Protein AF-A0A7Y5Q8J7-F1 (afdb_monomer)

Sequence (229 aa):
MSTSGRWIVLPLLLALSSTRADDWRWAGPLRYPSAHPFQSIFLETPALDPVLPAKGTLDLRLGHYNTQTVSTNTYFTPAGQALLLNTAQGRPQTPLAAASLAATARTRPDQTYLFADTETTRLDLTWLQPLAPGWGVQVEVPFLGHHGGVFDPVIEGFHGAFNFPTLGRNDAPHNRTQLFVARGDDSRFYDGPFGHWKWLLALGVASVGLFFAGYFIFDRLRDSFAEEV

Foldseek 3Di:
DDDDDDDDDDPQDFDDDFDDADDDDPDWFPWDFDPDPPDPDTPIPPRPHNDDDPFKDKDKDKDKDWDWDWDPLQCPFPQNVLQVVCLVVLHARDPRPQVSVLVVQQVPLVDKTKTWTKMKIKIKIKIKGADDVRDIGIGIDMDIAIKFADCVVVVVVVCVVVVNDPSSVVSYDGTKTWIWMDHRNDIDIDIGGPDPPVVVVVVVVVVVVVVVVVVVVVVVVVVVVVVVD

pLDDT: mean 72.01, std 19.42, range [24.05, 96.31]

Mean predicted aligned error: 14.54 Å

Radius of gyration: 24.99 Å; Cα contacts (8 Å, |Δi|>4): 333; chains: 1; bounding box: 63×68×58 Å

Solvent-accessible surface area (backbone atoms only — not comparable to full-atom values): 13647 Å² total; per-residue (Å²): 141,81,87,81,79,82,81,81,83,76,86,85,73,86,74,87,82,83,57,81,63,80,97,77,94,85,67,76,59,66,62,62,73,75,81,61,96,80,62,91,67,79,72,66,50,69,49,76,40,46,70,78,58,99,55,67,47,78,46,78,44,81,47,78,44,85,42,77,47,70,30,72,61,26,51,76,31,74,44,34,40,53,57,51,50,20,53,78,66,67,34,71,40,66,75,80,45,57,69,62,44,40,56,52,19,50,78,38,52,91,42,62,34,36,39,36,34,38,28,38,39,35,41,37,42,34,41,37,38,60,76,50,95,79,38,60,52,62,50,70,52,77,48,77,44,51,35,24,57,89,54,57,71,57,55,51,48,51,30,61,76,70,72,46,85,62,86,41,56,86,21,50,70,76,58,42,19,39,41,37,43,25,40,16,86,51,65,49,77,47,78,49,71,62,71,57,60,71,58,50,50,51,48,51,53,49,51,55,51,49,49,52,52,52,50,53,53,49,55,57,48,48,64,63,59,63,76,78,114

Structure (mmCIF, N/CA/C/O backbone):
data_AF-A0A7Y5Q8J7-F1
#
_entry.id   AF-A0A7Y5Q8J7-F1
#
loop_
_atom_site.group_PDB
_atom_site.id
_atom_site.type_symbol
_atom_site.label_atom_id
_atom_site.label_alt_id
_atom_site.label_comp_id
_atom_site.label_asym_id
_atom_site.label_entity_id
_atom_site.label_seq_id
_atom_site.pdbx_PDB_ins_code
_atom_site.Cartn_x
_atom_site.Cartn_y
_atom_site.Cartn_z
_atom_site.occupancy
_atom_site.B_iso_or_equiv
_atom_site.auth_seq_id
_atom_site.auth_comp_id
_atom_site.auth_asym_id
_atom_site.auth_atom_id
_atom_site.pdbx_PDB_model_num
ATOM 1 N N . MET A 1 1 ? 6.334 -35.248 3.477 1.00 39.47 1 MET A N 1
ATOM 2 C CA . MET A 1 1 ? 5.427 -34.786 4.550 1.00 39.47 1 MET A CA 1
ATOM 3 C C . MET A 1 1 ? 6.035 -33.536 5.161 1.00 39.47 1 MET A C 1
ATOM 5 O O . MET A 1 1 ? 7.098 -33.627 5.751 1.00 39.47 1 MET A O 1
ATOM 9 N N . SER A 1 2 ? 5.431 -32.372 4.934 1.00 28.62 2 SER A N 1
ATOM 10 C CA . SER A 1 2 ? 5.760 -31.133 5.645 1.00 28.62 2 SER A CA 1
ATOM 11 C C . SER A 1 2 ? 4.494 -30.287 5.673 1.00 28.62 2 SER A C 1
ATOM 13 O O . SER A 1 2 ? 3.959 -29.906 4.634 1.00 28.62 2 SER A O 1
ATOM 15 N N . THR A 1 3 ? 3.954 -30.128 6.872 1.00 32.22 3 THR A N 1
ATOM 16 C CA . THR A 1 3 ? 2.754 -29.365 7.201 1.00 32.22 3 THR A CA 1
ATOM 17 C C . THR A 1 3 ? 3.035 -27.876 7.039 1.00 32.22 3 THR A C 1
ATOM 19 O O . THR A 1 3 ? 3.774 -27.289 7.827 1.00 32.22 3 THR A O 1
ATOM 22 N N . SER A 1 4 ? 2.432 -27.252 6.028 1.00 29.45 4 SER A N 1
ATOM 23 C CA . SER A 1 4 ? 2.421 -25.798 5.870 1.00 29.45 4 SER A CA 1
ATOM 24 C C . SER A 1 4 ? 1.523 -25.175 6.943 1.00 29.45 4 SER A C 1
ATOM 26 O O . SER A 1 4 ? 0.301 -25.112 6.787 1.00 29.45 4 SER A O 1
ATOM 28 N N . GLY A 1 5 ? 2.131 -24.740 8.047 1.00 26.22 5 GLY A N 1
ATOM 29 C CA . GLY A 1 5 ? 1.478 -23.910 9.054 1.00 26.22 5 GLY A CA 1
ATOM 30 C C . GLY A 1 5 ? 1.085 -22.564 8.445 1.00 26.22 5 GLY A C 1
ATOM 31 O O . GLY A 1 5 ? 1.936 -21.810 7.977 1.00 26.22 5 GLY A O 1
ATOM 32 N N . ARG A 1 6 ? -0.218 -22.279 8.418 1.00 27.88 6 ARG A N 1
ATOM 33 C CA . ARG A 1 6 ? -0.761 -20.969 8.053 1.00 27.88 6 ARG A CA 1
ATOM 34 C C . ARG A 1 6 ? -0.660 -20.059 9.274 1.00 27.88 6 ARG A C 1
ATOM 36 O O . ARG A 1 6 ? -1.412 -20.232 10.226 1.00 27.88 6 ARG A O 1
ATOM 43 N N . TRP A 1 7 ? 0.259 -19.102 9.243 1.00 24.05 7 TRP A N 1
ATOM 44 C CA . TRP A 1 7 ? 0.326 -18.041 10.243 1.00 24.05 7 TRP A CA 1
ATOM 45 C C . TRP A 1 7 ? -0.609 -16.905 9.826 1.00 24.05 7 TRP A C 1
ATOM 47 O O . TRP A 1 7 ? -0.358 -16.216 8.841 1.00 24.05 7 TRP A O 1
ATOM 57 N N . ILE A 1 8 ? -1.699 -16.722 10.570 1.00 26.69 8 ILE A N 1
ATOM 58 C CA . ILE A 1 8 ? -2.444 -15.462 10.590 1.00 26.69 8 ILE A CA 1
ATOM 59 C C . ILE A 1 8 ? -1.748 -14.610 11.647 1.00 26.69 8 ILE A C 1
ATOM 61 O O . ILE A 1 8 ? -1.888 -14.861 12.841 1.00 26.69 8 ILE A O 1
ATOM 65 N N . VAL A 1 9 ? -0.943 -13.643 11.213 1.00 24.70 9 VAL A N 1
ATOM 66 C CA . VAL A 1 9 ? -0.420 -12.619 12.119 1.00 24.70 9 VAL A CA 1
ATOM 67 C C . VAL A 1 9 ? -1.502 -11.555 12.233 1.00 24.70 9 VAL A C 1
ATOM 69 O O . VAL A 1 9 ? -1.732 -10.798 11.295 1.00 24.70 9 VAL A O 1
ATOM 72 N N . LEU A 1 10 ? -2.197 -11.539 13.368 1.00 26.55 10 LEU A N 1
ATOM 73 C CA . LEU A 1 10 ? -3.043 -10.429 13.789 1.00 26.55 10 LEU A CA 1
ATOM 74 C C . LEU A 1 10 ? -2.138 -9.486 14.604 1.00 26.55 10 LEU A C 1
ATOM 76 O O . LEU A 1 10 ? -1.781 -9.843 15.729 1.00 26.55 10 LEU A O 1
ATOM 80 N N . PRO A 1 11 ? -1.687 -8.332 14.083 1.00 32.62 11 PRO A N 1
ATOM 81 C CA . PRO A 1 11 ? -0.972 -7.382 14.917 1.00 32.62 11 PRO A CA 1
ATOM 82 C C . PRO A 1 11 ? -1.993 -6.675 15.814 1.00 32.62 11 PRO A C 1
ATOM 84 O O . PRO A 1 11 ? -2.702 -5.772 15.381 1.00 32.62 11 PRO A O 1
ATOM 87 N N . LEU A 1 12 ? -2.085 -7.103 17.072 1.00 30.02 12 LEU A N 1
ATOM 88 C CA . LEU A 1 12 ? -2.702 -6.308 18.129 1.00 30.02 12 LEU A CA 1
ATOM 89 C C . LEU A 1 12 ? -1.639 -5.299 18.590 1.00 30.02 12 LEU A C 1
ATOM 91 O O . LEU A 1 12 ? -0.715 -5.664 19.315 1.00 30.02 12 LEU A O 1
ATOM 95 N N . LEU A 1 13 ? -1.703 -4.055 18.115 1.00 37.72 13 LEU A N 1
ATOM 96 C CA . LEU A 1 13 ? -0.779 -2.997 18.531 1.00 37.72 13 LEU A CA 1
ATOM 97 C C . LEU A 1 13 ? -1.514 -2.027 19.458 1.00 37.72 13 LEU A C 1
ATOM 99 O O . LEU A 1 13 ? -2.407 -1.302 19.036 1.00 37.72 13 LEU A O 1
ATOM 103 N N . LEU A 1 14 ? -1.136 -2.040 20.736 1.00 33.19 14 LEU A N 1
ATOM 104 C CA . LEU A 1 14 ? -1.558 -1.064 21.739 1.00 33.19 14 LEU A CA 1
ATOM 105 C C . LEU A 1 14 ? -0.562 0.102 21.716 1.00 33.19 14 LEU A C 1
ATOM 107 O O . LEU A 1 14 ? 0.587 -0.068 22.123 1.00 33.19 14 LEU A O 1
ATOM 111 N N . ALA A 1 15 ? -0.982 1.275 21.245 1.00 39.16 15 ALA A N 1
ATOM 112 C CA . ALA A 1 15 ? -0.228 2.513 21.420 1.00 39.16 15 ALA A CA 1
ATOM 113 C C . ALA A 1 15 ? -0.711 3.221 22.699 1.00 39.16 15 ALA A C 1
ATOM 115 O O . ALA A 1 15 ? -1.906 3.439 22.881 1.00 39.16 15 ALA A O 1
ATOM 116 N N . LEU A 1 16 ? 0.212 3.561 23.603 1.00 31.88 16 LEU A N 1
ATOM 117 C CA . LEU A 1 16 ? -0.056 4.356 24.806 1.00 31.88 16 LEU A CA 1
ATOM 118 C C . LEU A 1 16 ? 0.591 5.734 24.623 1.00 31.88 16 LEU A C 1
ATOM 120 O O . LEU A 1 16 ? 1.810 5.824 24.497 1.00 31.88 16 LEU A O 1
ATOM 124 N N . SER A 1 17 ? -0.204 6.803 24.634 1.00 38.75 17 SER A N 1
ATOM 125 C CA . SER A 1 17 ? 0.283 8.190 24.618 1.00 38.75 17 SER A CA 1
ATOM 126 C C . SER A 1 17 ? -0.334 8.993 25.762 1.00 38.75 17 SER A C 1
ATOM 128 O O . SER A 1 17 ? -1.517 8.823 26.055 1.00 38.75 17 SER A O 1
ATOM 130 N N . SER A 1 18 ? 0.432 9.897 26.377 1.00 33.09 18 SER A N 1
ATOM 131 C CA . SER A 1 18 ? -0.057 10.865 27.368 1.00 33.09 18 SER A CA 1
ATOM 132 C C . SER A 1 18 ? 0.356 12.288 26.976 1.00 33.09 18 SER A C 1
ATOM 134 O O . SER A 1 18 ? 1.496 12.525 26.579 1.00 33.09 18 SER A O 1
ATOM 136 N N . THR A 1 19 ? -0.569 13.247 27.069 1.00 38.72 19 THR A N 1
ATOM 137 C CA . THR A 1 19 ? -0.338 14.671 26.758 1.00 38.72 19 THR A CA 1
ATOM 138 C C . THR A 1 19 ? -1.083 15.570 27.751 1.00 38.72 19 THR A C 1
ATOM 140 O O . THR A 1 19 ? -2.113 15.181 28.297 1.00 38.72 19 THR A O 1
ATOM 143 N N . ARG A 1 20 ? -0.556 16.778 28.005 1.00 36.94 20 ARG A N 1
ATOM 144 C CA . ARG A 1 20 ? -1.128 17.799 28.907 1.00 36.94 20 ARG A CA 1
ATOM 145 C C . ARG A 1 20 ? -1.756 18.929 28.074 1.00 36.94 20 ARG A C 1
ATOM 147 O O . ARG A 1 20 ? -1.145 19.347 27.097 1.00 36.94 20 ARG A O 1
ATOM 154 N N . ALA A 1 21 ? -2.956 19.377 28.449 1.00 41.97 21 ALA A N 1
ATOM 155 C CA . ALA A 1 21 ? -3.838 20.226 27.638 1.00 41.97 21 ALA A CA 1
ATOM 156 C C . ALA A 1 21 ? -3.788 21.726 27.977 1.00 41.97 21 ALA A C 1
ATOM 158 O O . ALA A 1 21 ? -3.691 22.055 29.156 1.00 41.97 21 ALA A O 1
ATOM 159 N N . ASP A 1 22 ? -3.948 22.578 26.952 1.00 38.47 22 ASP A N 1
ATOM 160 C CA . ASP A 1 22 ? -4.313 24.007 27.018 1.00 38.47 22 ASP A CA 1
ATOM 161 C C . ASP A 1 22 ? -5.399 24.322 25.957 1.00 38.47 22 ASP A C 1
ATOM 163 O O . ASP A 1 22 ? -5.520 23.627 24.946 1.00 38.47 22 ASP A O 1
ATOM 167 N N . ASP A 1 23 ? -6.202 25.360 26.217 1.00 35.53 23 ASP A N 1
ATOM 168 C CA . ASP A 1 23 ? -7.513 25.639 25.609 1.00 35.53 23 ASP A CA 1
ATOM 169 C C . ASP A 1 23 ? -7.485 26.106 24.131 1.00 35.53 23 ASP A C 1
ATOM 171 O O . ASP A 1 23 ? -7.211 27.270 23.827 1.00 35.53 23 ASP A O 1
ATOM 175 N N . TRP A 1 24 ? -7.914 25.244 23.200 1.00 38.00 24 TRP A N 1
ATOM 176 C CA . TRP A 1 24 ? -8.261 25.601 21.813 1.00 38.00 24 TRP A CA 1
ATOM 177 C C . TRP A 1 24 ? -9.598 24.949 21.410 1.00 38.00 24 TRP A C 1
ATOM 179 O O . TRP A 1 24 ? -9.867 23.813 21.774 1.00 38.00 24 TRP A O 1
ATOM 189 N N . ARG A 1 25 ? -10.484 25.668 20.696 1.00 40.12 25 ARG A N 1
ATOM 190 C CA . ARG A 1 25 ? -11.912 25.284 20.528 1.00 40.12 25 ARG A CA 1
ATOM 191 C C . ARG A 1 25 ? -12.360 24.878 19.114 1.00 40.12 25 ARG A C 1
ATOM 193 O O . ARG A 1 25 ? -13.553 24.667 18.917 1.00 40.12 25 ARG A O 1
ATOM 200 N N . TRP A 1 26 ? -11.462 24.787 18.128 1.00 35.94 26 TRP A N 1
ATOM 201 C CA . TRP A 1 26 ? -11.877 24.701 16.712 1.00 35.94 26 TRP A CA 1
ATOM 202 C C . TRP A 1 26 ? -11.212 23.610 15.860 1.00 35.94 26 TRP A C 1
ATOM 204 O O . TRP A 1 26 ? -11.366 23.624 14.642 1.00 35.94 26 TRP A O 1
ATOM 214 N N . ALA A 1 27 ? -10.524 22.634 16.450 1.00 40.28 27 ALA A N 1
ATOM 215 C CA . ALA A 1 27 ? -10.005 21.497 15.692 1.00 40.28 27 ALA A CA 1
ATOM 216 C C . ALA A 1 27 ? -10.114 20.219 16.522 1.00 40.28 27 ALA A C 1
ATOM 218 O O . ALA A 1 27 ? -9.506 20.136 17.577 1.00 40.28 27 ALA A O 1
ATO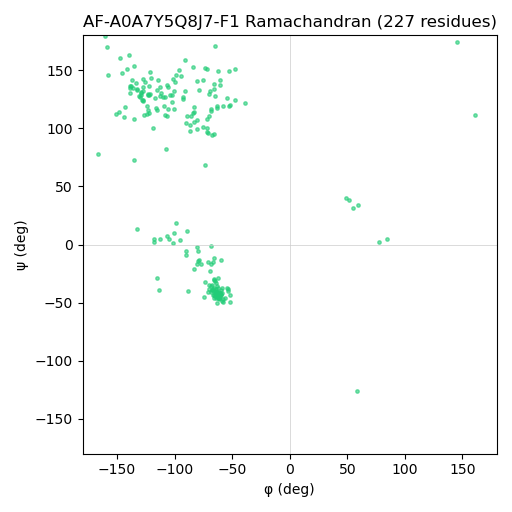M 219 N N . GLY A 1 28 ? -10.883 19.237 16.040 1.00 42.00 28 GLY A N 1
ATOM 220 C CA . GLY A 1 28 ? -10.788 17.869 16.552 1.00 42.00 28 GLY A CA 1
ATOM 221 C C . GLY A 1 28 ? -9.410 17.269 16.239 1.00 42.00 28 GLY A C 1
ATOM 222 O O . GLY A 1 28 ? -8.647 17.860 15.467 1.00 42.00 28 GLY A O 1
ATOM 223 N N . PRO A 1 29 ? -9.070 16.094 16.794 1.00 44.84 29 PRO A N 1
ATOM 224 C CA . PRO A 1 29 ? -7.736 15.525 16.675 1.00 44.84 29 PRO A CA 1
ATOM 225 C C . PRO A 1 29 ? -7.442 15.155 15.217 1.00 44.84 29 PRO A C 1
ATOM 227 O O . PRO A 1 29 ? -7.785 14.073 14.739 1.00 44.84 29 PRO A O 1
ATOM 230 N N . LEU A 1 30 ? -6.787 16.055 14.484 1.00 39.78 30 LEU A N 1
ATOM 231 C CA . LEU A 1 30 ? -6.219 15.747 13.179 1.00 39.78 30 LEU A CA 1
ATOM 232 C C . LEU A 1 30 ? -5.068 14.763 13.399 1.00 39.78 30 LEU A C 1
ATOM 234 O O . LEU A 1 30 ? -3.939 15.149 13.690 1.00 39.78 30 LEU A O 1
ATOM 238 N N . ARG A 1 31 ? -5.372 13.469 13.290 1.00 53.78 31 ARG A N 1
ATOM 239 C CA . ARG A 1 31 ? -4.367 12.405 13.233 1.00 53.78 31 ARG A CA 1
ATOM 240 C C . ARG A 1 31 ? -3.785 12.359 11.825 1.00 53.78 31 ARG A C 1
ATOM 242 O O . ARG A 1 31 ? -4.542 12.310 10.850 1.00 53.78 31 ARG A O 1
ATOM 249 N N . TYR A 1 32 ? -2.465 12.305 11.706 1.00 47.97 32 TYR A N 1
ATOM 250 C CA . TYR A 1 32 ? -1.787 11.982 10.450 1.00 47.97 32 TYR A CA 1
ATOM 251 C C . TYR A 1 32 ? -1.190 10.574 10.547 1.00 47.97 32 TYR A C 1
ATOM 253 O O . TYR A 1 32 ? -0.005 10.423 10.842 1.00 47.97 32 TYR A O 1
ATOM 261 N N . PRO A 1 33 ? -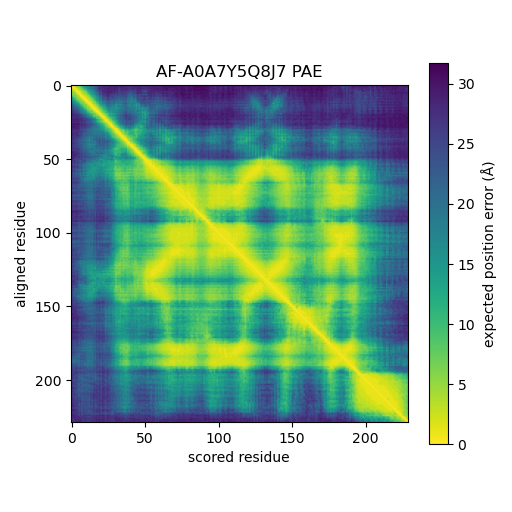1.990 9.516 10.323 1.00 52.38 33 PRO A N 1
ATOM 262 C CA . PRO A 1 33 ? -1.439 8.177 10.230 1.00 52.38 33 PRO A CA 1
ATOM 263 C C . PRO A 1 33 ? -0.523 8.104 9.006 1.00 52.38 33 PRO A C 1
ATOM 265 O O . PRO A 1 33 ? -0.903 8.467 7.890 1.00 52.38 33 PRO A O 1
ATOM 268 N N . SER A 1 34 ? 0.704 7.643 9.226 1.00 51.47 34 SER A N 1
ATOM 269 C CA . SER A 1 34 ? 1.647 7.359 8.152 1.00 51.47 34 SER A CA 1
ATOM 270 C C . SER A 1 34 ? 1.148 6.149 7.354 1.00 51.47 34 SER A C 1
ATOM 272 O O . SER A 1 34 ? 1.002 5.056 7.896 1.00 51.47 34 SER A O 1
ATOM 274 N N . ALA A 1 35 ? 0.835 6.349 6.072 1.00 52.41 35 ALA A N 1
ATOM 275 C CA . ALA A 1 35 ? 0.157 5.365 5.220 1.00 52.41 35 ALA A CA 1
ATOM 276 C C . ALA A 1 35 ? 1.114 4.563 4.316 1.00 52.41 35 ALA A C 1
ATOM 278 O O . ALA A 1 35 ? 0.690 3.988 3.315 1.00 52.41 35 ALA A O 1
ATOM 279 N N . HIS A 1 36 ? 2.412 4.528 4.634 1.00 54.50 36 HIS A N 1
ATOM 280 C CA . HIS A 1 36 ? 3.378 3.800 3.815 1.00 54.50 36 HIS A CA 1
ATOM 281 C C . HIS A 1 36 ? 3.161 2.277 3.917 1.00 54.50 36 HIS A C 1
ATOM 283 O O . HIS A 1 36 ? 3.128 1.744 5.027 1.00 54.50 36 HIS A O 1
ATOM 289 N N . PRO A 1 37 ? 3.124 1.539 2.790 1.00 49.75 37 PRO A N 1
ATOM 290 C CA . PRO A 1 37 ? 2.830 0.100 2.747 1.00 49.75 37 PRO A CA 1
ATOM 291 C C . PRO A 1 37 ? 3.919 -0.785 3.381 1.00 49.75 37 PRO A C 1
ATOM 293 O O . PRO A 1 37 ? 3.782 -2.003 3.427 1.00 49.75 37 PRO A O 1
ATOM 296 N N . PHE A 1 38 ? 5.009 -0.187 3.866 1.00 53.31 38 PHE A N 1
ATOM 297 C CA . PHE A 1 38 ? 6.185 -0.881 4.395 1.00 53.31 38 PHE A CA 1
ATOM 298 C C . PHE A 1 38 ? 6.460 -0.596 5.869 1.00 53.31 38 PHE A C 1
ATOM 300 O O . PHE A 1 38 ? 7.474 -1.051 6.398 1.00 53.31 38 PHE A O 1
ATOM 307 N N . GLN A 1 39 ? 5.613 0.188 6.537 1.00 49.44 39 GLN A N 1
ATOM 308 C CA . GLN A 1 39 ? 5.812 0.462 7.952 1.00 49.44 39 GLN A CA 1
ATOM 309 C C . GLN A 1 39 ? 5.205 -0.660 8.790 1.00 49.44 39 GLN A C 1
ATOM 311 O O . GLN A 1 39 ? 3.996 -0.850 8.837 1.00 49.44 39 GLN A O 1
ATOM 316 N N . SER A 1 40 ? 6.074 -1.399 9.477 1.00 38.47 40 SER A N 1
ATOM 317 C CA . SER A 1 40 ? 5.689 -2.345 10.528 1.00 38.47 40 SER A CA 1
ATOM 318 C C . SER A 1 40 ? 5.377 -1.648 11.859 1.00 38.47 40 SER A C 1
ATOM 320 O O . SER A 1 40 ? 4.837 -2.278 12.763 1.00 38.47 40 SER A O 1
ATOM 322 N N . ILE A 1 41 ? 5.737 -0.364 11.992 1.00 38.91 41 ILE A N 1
ATOM 323 C CA . ILE A 1 41 ? 5.509 0.468 13.178 1.00 38.91 41 ILE A CA 1
ATOM 324 C C . ILE A 1 41 ? 4.789 1.739 12.731 1.00 38.91 41 ILE A C 1
ATOM 326 O O . ILE A 1 41 ? 5.376 2.591 12.067 1.00 38.91 41 ILE A O 1
ATOM 330 N N . PHE A 1 42 ? 3.526 1.869 13.128 1.00 49.19 42 PHE A N 1
ATOM 331 C CA . PHE A 1 42 ? 2.785 3.119 13.035 1.00 49.19 42 PHE A CA 1
ATOM 332 C C . PHE A 1 42 ? 3.080 3.906 14.307 1.00 49.19 42 PHE A C 1
ATOM 334 O O . PHE A 1 42 ? 2.498 3.650 15.358 1.00 49.19 42 PHE A O 1
ATOM 341 N N . LEU A 1 43 ? 4.029 4.835 14.236 1.00 45.22 43 LEU A N 1
ATOM 342 C CA . LEU A 1 43 ? 4.090 5.891 15.237 1.00 45.22 43 LEU A CA 1
ATOM 343 C C . LEU A 1 43 ? 2.898 6.802 14.945 1.00 45.22 43 LEU A C 1
ATOM 345 O O . LEU A 1 43 ? 2.955 7.615 14.021 1.00 45.22 43 LEU A O 1
ATOM 349 N N . GLU A 1 44 ? 1.790 6.603 15.665 1.00 50.06 44 GLU A N 1
ATOM 350 C CA . GLU A 1 44 ? 0.707 7.582 15.661 1.00 50.06 44 GLU A CA 1
ATOM 351 C C . GLU A 1 44 ? 1.317 8.926 16.053 1.00 50.06 44 GLU A C 1
ATOM 353 O O . GLU A 1 44 ? 1.980 9.049 17.087 1.00 50.06 44 GLU A O 1
ATOM 358 N N . THR A 1 45 ? 1.101 9.947 15.225 1.00 49.22 45 THR A N 1
ATOM 359 C CA . THR A 1 45 ? 1.218 11.304 15.743 1.00 49.22 45 THR A CA 1
ATOM 360 C C . THR A 1 45 ? 0.120 11.408 16.794 1.00 49.22 45 THR A C 1
ATOM 362 O O . THR A 1 45 ? -1.046 11.201 16.432 1.00 49.22 45 THR A O 1
ATOM 365 N N . PRO A 1 46 ? 0.448 11.660 18.077 1.00 49.53 46 PRO A N 1
ATOM 366 C CA . PRO A 1 46 ? -0.586 11.890 19.069 1.00 49.53 46 PRO A CA 1
ATOM 367 C C . PRO A 1 46 ? -1.504 12.991 18.548 1.00 49.53 46 PRO A C 1
ATOM 369 O O . PRO A 1 46 ? -1.073 13.844 17.764 1.00 49.53 46 PRO A O 1
ATOM 372 N N . ALA A 1 47 ? -2.774 12.922 18.943 1.00 50.34 47 ALA A N 1
ATOM 373 C CA . ALA A 1 47 ? -3.757 13.939 18.620 1.00 50.34 47 ALA A CA 1
ATOM 374 C C . ALA A 1 47 ? -3.110 15.332 18.708 1.00 50.34 47 ALA A C 1
ATOM 376 O O . ALA A 1 47 ? -2.563 15.702 19.745 1.00 50.34 47 ALA A O 1
ATOM 377 N N . LEU A 1 48 ? -3.146 16.089 17.604 1.00 49.59 48 LEU A N 1
ATOM 378 C CA . LEU A 1 48 ? -2.683 17.483 17.595 1.00 49.59 48 LEU A CA 1
ATOM 379 C C . LEU A 1 48 ? -3.487 18.351 18.585 1.00 49.59 48 LEU A C 1
ATOM 381 O O . LEU A 1 48 ? -3.074 19.462 18.901 1.00 49.59 48 LEU A O 1
ATOM 385 N N . ASP A 1 49 ? -4.614 17.822 19.071 1.00 53.75 49 ASP A N 1
ATOM 386 C CA . ASP A 1 49 ? -5.421 18.343 20.163 1.00 53.75 49 ASP A CA 1
ATOM 387 C C . ASP A 1 49 ? -5.124 17.572 21.470 1.00 53.75 49 ASP A C 1
ATOM 389 O O . ASP A 1 49 ? -5.374 16.364 21.541 1.00 53.75 49 ASP A O 1
ATOM 393 N N . PRO A 1 50 ? -4.592 18.230 22.514 1.00 55.53 50 PRO A N 1
ATOM 394 C CA . PRO A 1 50 ? -4.302 17.586 23.788 1.00 55.53 50 PRO A CA 1
ATOM 395 C C . PRO A 1 50 ? -5.536 17.427 24.699 1.00 55.53 50 PRO A C 1
ATOM 397 O O . PRO A 1 50 ? -5.393 16.878 25.797 1.00 55.53 50 PRO A O 1
ATOM 400 N N . VAL A 1 51 ? -6.726 17.907 24.308 1.00 64.44 51 VAL A N 1
ATOM 401 C CA . VAL A 1 51 ? -7.932 17.845 25.149 1.00 64.44 51 VAL A CA 1
ATOM 402 C C . VAL A 1 51 ? -8.610 16.478 25.031 1.00 64.44 51 VAL A C 1
ATOM 404 O O . VAL A 1 51 ? -9.175 16.116 24.000 1.00 64.44 51 VAL A O 1
ATOM 407 N N . LEU A 1 52 ? -8.615 15.716 26.130 1.00 69.50 52 LEU A N 1
ATOM 408 C CA . LEU A 1 52 ? -9.440 14.511 26.220 1.00 69.50 52 LEU A CA 1
ATOM 409 C C . LEU A 1 52 ? -10.929 14.898 26.206 1.00 69.50 52 LEU A C 1
ATOM 411 O O . LEU A 1 52 ? -11.333 15.794 26.956 1.00 69.50 52 LEU A O 1
ATOM 415 N N . PRO A 1 53 ? -11.771 14.220 25.409 1.00 71.94 53 PRO A N 1
ATOM 416 C CA . PRO A 1 53 ? -13.199 14.488 25.394 1.00 71.94 53 PRO A CA 1
ATOM 417 C C . PRO A 1 53 ? -13.813 14.190 26.767 1.00 71.94 53 PRO A C 1
ATOM 419 O O . PRO A 1 53 ? -13.385 13.290 27.487 1.00 71.94 53 PRO A O 1
ATOM 422 N N . ALA A 1 54 ? -14.868 14.923 27.127 1.00 78.62 54 ALA A N 1
ATOM 423 C CA . ALA A 1 54 ? -15.559 14.744 28.408 1.00 78.62 54 ALA A CA 1
ATOM 424 C C . ALA A 1 54 ? -16.291 13.390 28.533 1.00 78.62 54 ALA A C 1
ATOM 426 O O . ALA A 1 54 ? -16.718 13.007 29.622 1.00 78.62 54 ALA A O 1
ATOM 427 N N . LYS A 1 55 ? -16.485 12.683 27.416 1.00 83.56 55 LYS A N 1
ATOM 428 C CA . LYS A 1 55 ? -17.141 11.374 27.319 1.00 83.56 55 LYS A CA 1
ATOM 429 C C . LYS A 1 55 ? -16.375 10.504 26.329 1.00 83.56 55 LYS A C 1
ATOM 431 O O . LYS A 1 55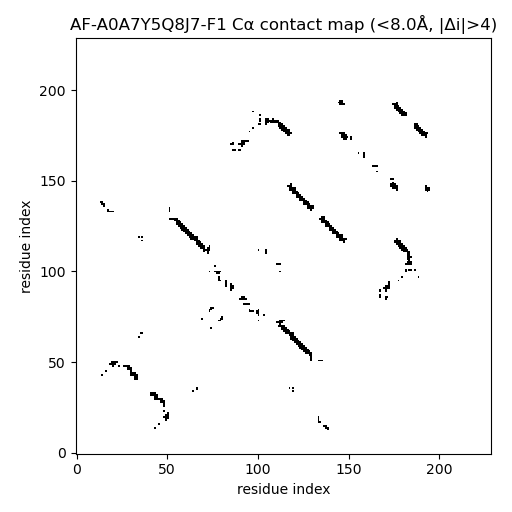 ? -15.600 11.025 25.535 1.00 83.56 55 LYS A O 1
ATOM 436 N N . GLY A 1 56 ? -16.616 9.195 26.372 1.00 84.94 56 GLY A N 1
ATOM 437 C CA . GLY A 1 56 ? -16.043 8.283 25.389 1.00 84.94 56 GLY A CA 1
ATOM 438 C C . GLY A 1 56 ? -16.495 8.629 23.968 1.00 84.94 56 GLY A C 1
ATOM 439 O O . GLY A 1 56 ? -17.653 9.005 23.762 1.00 84.94 56 GLY A O 1
ATOM 440 N N . THR A 1 57 ? -15.585 8.509 23.006 1.00 85.06 57 THR A N 1
ATOM 441 C CA . THR A 1 57 ? -15.834 8.776 21.586 1.00 85.06 57 THR A CA 1
ATOM 442 C C . THR A 1 57 ? -15.554 7.534 20.754 1.00 85.06 57 THR A C 1
ATOM 444 O O . THR A 1 57 ? -14.712 6.704 21.101 1.00 85.06 57 THR A O 1
ATOM 447 N N . LEU A 1 58 ? -16.300 7.398 19.660 1.00 86.38 58 LEU A N 1
ATOM 448 C CA . LEU A 1 58 ? -16.043 6.424 18.611 1.00 86.38 58 LEU A CA 1
ATOM 449 C C . LEU A 1 58 ? -15.903 7.196 17.305 1.00 86.38 58 LEU A C 1
ATOM 451 O O . LEU A 1 58 ? -16.871 7.799 16.843 1.00 86.38 58 LEU A O 1
ATOM 455 N N . ASP A 1 59 ? -14.716 7.141 16.723 1.00 83.00 59 ASP A N 1
ATOM 456 C CA . ASP A 1 59 ? -14.398 7.778 15.458 1.00 83.00 59 ASP A CA 1
ATOM 457 C C . ASP A 1 59 ? -14.279 6.717 14.366 1.00 83.00 59 ASP A C 1
ATOM 459 O O . ASP A 1 59 ? -13.690 5.649 14.561 1.00 83.00 59 ASP A O 1
ATOM 463 N N . LEU A 1 60 ? -14.849 7.029 13.204 1.00 82.88 60 LEU A N 1
ATOM 464 C CA . LEU A 1 60 ? -14.722 6.232 11.994 1.00 82.88 60 LEU A CA 1
ATOM 465 C C . LEU A 1 60 ? -14.006 7.066 10.940 1.00 82.88 60 LEU A C 1
ATOM 467 O O . LEU A 1 60 ? -14.455 8.167 10.608 1.00 82.88 60 LEU A O 1
ATOM 471 N N . ARG A 1 61 ? -12.925 6.536 10.373 1.00 78.00 61 ARG A N 1
ATOM 472 C CA . ARG A 1 61 ? -12.185 7.220 9.311 1.00 78.00 61 ARG A CA 1
ATOM 473 C C . ARG A 1 61 ? -11.993 6.306 8.118 1.00 78.00 61 ARG A C 1
ATOM 475 O O . ARG A 1 61 ? -11.406 5.243 8.245 1.00 78.00 61 ARG A O 1
ATOM 482 N N . LEU A 1 62 ? -12.433 6.758 6.948 1.00 79.75 62 LEU A N 1
ATOM 483 C CA . LEU A 1 62 ? -12.103 6.135 5.673 1.00 79.75 62 LEU A CA 1
ATOM 484 C C . LEU A 1 62 ? -11.019 6.966 4.983 1.00 79.75 62 LEU A C 1
ATOM 486 O O . LEU A 1 62 ? -11.202 8.159 4.744 1.00 79.75 62 LEU A O 1
ATOM 490 N N . GLY A 1 63 ? -9.894 6.336 4.672 1.00 75.75 63 GLY A N 1
ATOM 491 C CA . GLY A 1 63 ? -8.802 6.917 3.904 1.00 75.75 63 GLY A CA 1
ATOM 492 C C . GLY A 1 63 ? -8.537 6.104 2.646 1.00 75.75 63 GLY A C 1
ATOM 493 O O . GLY A 1 63 ? -8.625 4.878 2.660 1.00 75.75 63 GLY A O 1
ATOM 494 N N . HIS A 1 64 ? -8.190 6.786 1.561 1.00 74.56 64 HIS A N 1
ATOM 495 C CA . HIS A 1 64 ? -7.701 6.160 0.341 1.00 74.56 64 HIS A CA 1
ATOM 496 C C . HIS A 1 64 ? -6.415 6.870 -0.087 1.00 74.56 64 HIS A C 1
ATOM 498 O O . HIS A 1 64 ? -6.374 8.097 -0.179 1.00 74.56 64 HIS A O 1
ATOM 504 N N . TYR A 1 65 ? -5.359 6.092 -0.299 1.00 74.75 65 TYR A N 1
ATOM 505 C CA . TYR A 1 65 ? -3.998 6.573 -0.495 1.00 74.75 65 TYR A CA 1
ATOM 506 C C . TYR A 1 65 ? -3.404 5.915 -1.730 1.00 74.75 65 TYR A C 1
ATOM 508 O O . TYR A 1 65 ? -3.373 4.692 -1.830 1.00 74.75 65 TYR A O 1
ATOM 516 N N . ASN A 1 66 ? -2.873 6.728 -2.633 1.00 72.06 66 ASN A N 1
ATOM 517 C CA . ASN A 1 66 ? -2.066 6.251 -3.746 1.00 72.06 66 ASN A CA 1
ATOM 518 C C . ASN A 1 66 ? -0.602 6.275 -3.311 1.00 72.06 66 ASN A C 1
ATOM 520 O O . ASN A 1 66 ? -0.122 7.308 -2.840 1.00 72.06 66 ASN A O 1
ATOM 524 N N . THR A 1 67 ? 0.097 5.147 -3.422 1.00 72.88 67 THR A N 1
ATOM 525 C CA . THR A 1 67 ? 1.510 5.057 -3.054 1.00 72.88 67 THR A CA 1
ATOM 526 C C . THR A 1 67 ? 2.339 4.559 -4.218 1.00 72.88 67 THR A C 1
ATOM 528 O O . THR A 1 67 ? 2.317 3.376 -4.540 1.00 72.88 67 THR A O 1
ATOM 531 N N . GLN A 1 68 ? 3.178 5.451 -4.734 1.00 78.12 68 GLN A N 1
ATOM 532 C CA . GLN A 1 68 ? 4.352 5.071 -5.497 1.00 78.12 68 GLN A CA 1
ATOM 533 C C . GLN A 1 68 ? 5.595 5.394 -4.668 1.00 78.12 68 GLN A C 1
ATOM 535 O O . GLN A 1 68 ? 5.750 6.499 -4.146 1.00 78.12 68 GLN A O 1
ATOM 540 N N . THR A 1 69 ? 6.476 4.422 -4.469 1.00 79.88 69 THR A N 1
ATOM 541 C CA . THR A 1 69 ? 7.716 4.611 -3.707 1.00 79.88 69 THR A CA 1
ATOM 542 C C . THR A 1 69 ? 8.850 3.890 -4.402 1.00 79.88 69 THR A C 1
ATOM 544 O O . THR A 1 69 ? 8.745 2.714 -4.730 1.00 79.88 69 THR A O 1
ATOM 547 N N . VAL A 1 70 ? 9.962 4.588 -4.600 1.00 84.25 70 VAL A N 1
ATOM 548 C CA . VAL A 1 70 ? 11.147 4.057 -5.269 1.00 84.25 70 VAL A CA 1
ATOM 549 C C . VAL A 1 70 ? 12.380 4.393 -4.437 1.00 84.25 70 VAL A C 1
ATOM 551 O O . VAL A 1 70 ? 12.532 5.524 -3.980 1.00 84.25 70 VAL A O 1
ATOM 554 N N . SER A 1 71 ? 13.261 3.418 -4.198 1.00 88.00 71 SER A N 1
ATOM 555 C CA . SER A 1 71 ? 14.535 3.711 -3.533 1.00 88.00 71 SER A CA 1
ATOM 556 C C . SER A 1 71 ? 15.489 4.439 -4.475 1.00 88.00 71 SER A C 1
ATOM 558 O O . SER A 1 71 ? 15.480 4.202 -5.684 1.00 88.00 71 SER A O 1
ATOM 560 N N . THR A 1 72 ? 16.391 5.249 -3.919 1.00 90.12 72 THR A N 1
ATOM 561 C CA . THR A 1 72 ? 17.448 5.935 -4.680 1.00 90.12 72 THR A CA 1
ATOM 562 C C . THR A 1 72 ? 18.248 4.967 -5.555 1.00 90.12 72 THR A C 1
ATOM 564 O O . THR A 1 72 ? 18.476 5.235 -6.729 1.00 90.12 72 THR A O 1
ATOM 567 N N . ASN A 1 73 ? 18.609 3.791 -5.031 1.00 92.88 73 ASN A N 1
ATOM 568 C CA . ASN A 1 73 ? 19.338 2.788 -5.814 1.00 92.88 73 ASN A CA 1
ATOM 569 C C . ASN A 1 73 ? 18.510 2.273 -6.996 1.00 92.88 73 ASN A C 1
ATOM 571 O O . ASN A 1 73 ? 19.053 2.083 -8.079 1.00 92.88 73 ASN A O 1
ATOM 575 N N . THR A 1 74 ? 17.199 2.089 -6.808 1.00 91.12 74 THR A N 1
ATOM 576 C CA . THR A 1 74 ? 16.278 1.678 -7.880 1.00 91.12 74 THR A CA 1
ATOM 577 C C . THR A 1 74 ? 16.171 2.753 -8.949 1.00 91.12 74 THR A C 1
ATOM 579 O O . THR A 1 74 ? 16.273 2.432 -10.132 1.00 91.12 74 THR A O 1
ATOM 582 N N . TYR A 1 75 ? 16.060 4.018 -8.535 1.00 87.94 75 TYR A N 1
ATOM 583 C CA . TYR A 1 75 ? 15.979 5.186 -9.414 1.00 87.94 75 TYR A CA 1
ATOM 584 C C . TYR A 1 75 ? 17.139 5.243 -10.423 1.00 87.94 75 TYR A C 1
ATOM 586 O O . TYR A 1 75 ? 16.930 5.537 -11.597 1.00 87.94 75 TYR A O 1
ATOM 594 N N . PHE A 1 76 ? 18.357 4.896 -9.995 1.00 90.38 76 PHE A N 1
ATOM 595 C CA . PHE A 1 76 ? 19.561 4.924 -10.838 1.00 90.38 76 PHE A CA 1
ATOM 596 C C . PHE A 1 76 ? 19.846 3.622 -11.602 1.00 90.38 76 PHE A C 1
ATOM 598 O O . PHE A 1 76 ? 20.923 3.462 -12.178 1.00 90.38 76 PHE A O 1
ATOM 605 N N . THR A 1 77 ? 18.901 2.682 -11.636 1.00 91.31 77 THR A N 1
ATOM 606 C CA . THR A 1 77 ? 19.009 1.491 -12.492 1.00 91.31 77 THR A CA 1
ATOM 607 C C . THR A 1 77 ? 18.380 1.729 -13.863 1.00 91.31 77 THR A C 1
ATOM 609 O O . THR A 1 77 ? 17.479 2.561 -13.976 1.00 91.31 77 THR A O 1
ATOM 612 N N . PRO A 1 78 ? 18.754 0.953 -14.899 1.00 89.50 78 PRO A N 1
ATOM 613 C CA . PRO A 1 78 ? 18.049 0.987 -16.180 1.00 89.50 78 PRO A CA 1
ATOM 614 C C . PRO A 1 78 ? 16.536 0.756 -16.038 1.00 89.50 78 PRO A C 1
ATOM 616 O O . PRO A 1 78 ? 15.748 1.430 -16.692 1.00 89.50 78 PRO A O 1
ATOM 619 N N . ALA A 1 79 ? 16.125 -0.148 -15.139 1.00 87.62 79 ALA A N 1
ATOM 620 C CA . ALA A 1 79 ? 14.716 -0.434 -14.872 1.00 87.62 79 ALA A CA 1
ATOM 621 C C . ALA A 1 79 ? 13.983 0.761 -14.233 1.00 87.62 79 ALA A C 1
ATOM 623 O O . ALA A 1 79 ? 12.876 1.091 -14.650 1.00 87.62 79 ALA A O 1
ATOM 624 N N . GLY A 1 80 ? 14.602 1.434 -13.256 1.00 86.31 80 GLY A N 1
ATOM 625 C CA . GLY A 1 80 ? 14.027 2.626 -12.625 1.00 86.31 80 GLY A CA 1
ATOM 626 C C . GLY A 1 80 ? 14.009 3.843 -13.548 1.00 86.31 80 GLY A C 1
ATOM 627 O O . GLY A 1 80 ? 13.019 4.564 -13.586 1.00 86.31 80 GLY A O 1
ATOM 628 N N . GLN A 1 81 ? 15.050 4.042 -14.358 1.00 86.12 81 GLN A N 1
ATOM 629 C CA . GLN A 1 81 ? 15.066 5.111 -15.359 1.00 86.12 81 GLN A CA 1
ATOM 630 C C . GLN A 1 81 ? 14.010 4.897 -16.444 1.00 86.12 81 GLN A C 1
ATOM 632 O O . GLN A 1 81 ? 13.340 5.856 -16.819 1.00 86.12 81 GLN A O 1
ATOM 637 N N . ALA A 1 82 ? 13.811 3.661 -16.913 1.00 81.50 82 ALA A N 1
ATOM 638 C CA . ALA A 1 82 ? 12.739 3.345 -17.857 1.00 81.50 82 ALA A CA 1
ATOM 639 C C . ALA A 1 82 ? 11.355 3.692 -17.280 1.00 81.50 82 ALA A C 1
ATOM 641 O O . ALA A 1 82 ? 10.544 4.308 -17.969 1.00 81.50 82 ALA A O 1
ATOM 642 N N . LEU A 1 83 ? 11.127 3.388 -15.997 1.00 77.38 83 LEU A N 1
ATOM 643 C CA . LEU A 1 83 ? 9.906 3.764 -15.283 1.00 77.38 83 LEU A CA 1
ATOM 644 C C . LEU A 1 83 ? 9.719 5.292 -15.178 1.00 77.38 83 LEU A C 1
ATOM 646 O O . LEU A 1 83 ? 8.604 5.775 -15.132 1.00 77.38 83 LEU A O 1
ATOM 650 N N . LEU A 1 84 ? 10.769 6.107 -15.155 1.00 73.69 84 LEU A N 1
ATOM 651 C CA . LEU A 1 84 ? 10.614 7.570 -15.047 1.00 73.69 84 LEU A CA 1
ATOM 652 C C . LEU A 1 84 ? 10.470 8.242 -16.413 1.00 73.69 84 LEU A C 1
ATOM 654 O O . LEU A 1 84 ? 9.672 9.163 -16.594 1.00 73.69 84 LEU A O 1
ATOM 658 N N . LEU A 1 85 ? 11.252 7.770 -17.386 1.00 72.50 85 LEU A N 1
ATOM 659 C CA . LEU A 1 85 ? 11.294 8.324 -18.736 1.00 72.50 85 LEU A CA 1
ATOM 660 C C . LEU A 1 85 ? 9.989 8.085 -19.491 1.00 72.50 85 LEU A C 1
ATOM 662 O O . LEU A 1 85 ? 9.574 8.957 -20.250 1.00 72.50 85 LEU A O 1
ATOM 666 N N . ASN A 1 86 ? 9.325 6.952 -19.261 1.00 68.75 86 ASN A N 1
ATOM 667 C CA . ASN A 1 86 ? 8.034 6.673 -19.883 1.00 68.75 86 ASN A CA 1
ATOM 668 C C . ASN A 1 86 ? 6.970 7.711 -19.462 1.00 68.75 86 ASN A C 1
ATOM 670 O O . ASN A 1 86 ? 6.284 8.245 -20.331 1.00 68.75 86 ASN A O 1
ATOM 674 N N . THR A 1 87 ? 6.935 8.119 -18.182 1.00 63.00 87 THR A N 1
ATOM 675 C CA . THR A 1 87 ? 6.030 9.176 -17.682 1.00 63.00 87 THR A CA 1
ATOM 676 C C . THR A 1 87 ? 6.356 10.521 -18.318 1.00 63.00 87 THR A C 1
ATOM 678 O O . THR A 1 87 ? 5.465 11.240 -18.756 1.00 63.00 87 THR A O 1
ATOM 681 N N . ALA A 1 88 ? 7.644 10.868 -18.401 1.00 64.12 88 ALA A N 1
ATOM 682 C CA . ALA A 1 88 ? 8.079 12.150 -18.953 1.00 64.12 88 ALA A CA 1
ATOM 683 C C . ALA A 1 88 ? 7.855 12.270 -20.473 1.00 64.12 88 ALA A C 1
ATOM 685 O O . ALA A 1 88 ? 7.794 13.381 -20.995 1.00 64.12 88 ALA A O 1
ATOM 686 N N . GLN A 1 89 ? 7.761 11.146 -21.189 1.00 68.06 89 GLN A N 1
ATOM 687 C CA . GLN A 1 89 ? 7.648 11.102 -22.651 1.00 68.06 89 GLN A CA 1
ATOM 688 C C . GLN A 1 89 ? 6.237 10.768 -23.156 1.00 68.06 89 GLN A C 1
ATOM 690 O O . GLN A 1 89 ? 6.071 10.611 -24.366 1.00 68.06 89 GLN A O 1
ATOM 695 N N . GLY A 1 90 ? 5.243 10.642 -22.267 1.00 60.28 90 GLY A N 1
ATOM 696 C CA . GLY A 1 90 ? 3.881 10.243 -22.643 1.00 60.28 90 GLY A CA 1
ATOM 697 C C . GLY A 1 90 ? 3.840 8.873 -23.327 1.00 60.28 90 GLY A C 1
ATOM 698 O O . GLY A 1 90 ? 3.125 8.675 -24.308 1.00 60.28 90 GLY A O 1
ATOM 699 N N . ARG A 1 91 ? 4.730 7.966 -22.905 1.00 65.25 91 ARG A N 1
ATOM 700 C CA . ARG A 1 91 ? 4.796 6.594 -23.410 1.00 65.25 91 ARG A CA 1
ATOM 701 C C . ARG A 1 91 ? 4.132 5.676 -22.395 1.00 65.25 91 ARG A C 1
ATOM 703 O O . ARG A 1 91 ? 4.405 5.855 -21.209 1.00 65.25 91 ARG A O 1
ATOM 710 N N . PRO A 1 92 ? 3.399 4.636 -22.833 1.00 63.66 92 PRO A N 1
ATOM 711 C CA . PRO A 1 92 ? 2.859 3.639 -21.921 1.00 63.66 92 PRO A CA 1
ATOM 712 C C . PRO A 1 92 ? 3.968 3.080 -21.024 1.00 63.66 92 PRO A C 1
ATOM 714 O O . PRO A 1 92 ? 4.958 2.519 -21.502 1.00 63.66 92 PRO A O 1
ATOM 717 N N . GLN A 1 93 ? 3.807 3.249 -19.719 1.00 65.19 93 GLN A N 1
ATOM 718 C CA . GLN A 1 93 ? 4.622 2.640 -18.686 1.00 65.19 93 GLN A CA 1
ATOM 719 C C . GLN A 1 93 ? 4.565 1.131 -18.845 1.00 65.19 93 GLN A C 1
ATOM 721 O O . GLN A 1 93 ? 3.518 0.490 -18.731 1.00 65.19 93 GLN A O 1
ATOM 726 N N . THR A 1 94 ? 5.731 0.544 -19.070 1.00 68.94 94 THR A N 1
ATOM 727 C CA . THR A 1 94 ? 5.909 -0.888 -18.903 1.00 68.94 94 THR A CA 1
ATOM 728 C C . THR A 1 94 ? 5.978 -1.215 -17.412 1.00 68.94 94 THR A C 1
ATOM 730 O O . THR A 1 94 ? 6.634 -0.475 -16.675 1.00 68.94 94 THR A O 1
ATOM 733 N N . PRO A 1 95 ? 5.381 -2.334 -16.968 1.00 76.56 95 PRO A N 1
ATOM 734 C CA . PRO A 1 95 ? 5.535 -2.838 -15.605 1.00 76.56 95 PRO A CA 1
ATOM 735 C C . PRO A 1 95 ? 7.005 -2.857 -15.178 1.00 76.56 95 PRO A C 1
ATOM 737 O O . PRO A 1 95 ? 7.880 -3.067 -16.028 1.00 76.56 95 PRO A O 1
ATOM 740 N N . LEU A 1 96 ? 7.281 -2.701 -13.876 1.00 84.62 96 LEU A N 1
ATOM 741 C CA . LEU A 1 96 ? 8.653 -2.774 -13.367 1.00 84.62 96 LEU A CA 1
ATOM 742 C C . LEU A 1 96 ? 9.376 -4.007 -13.935 1.00 84.62 96 LEU A C 1
ATOM 744 O O . LEU A 1 96 ? 8.939 -5.144 -13.742 1.00 84.62 96 LEU A O 1
ATOM 748 N N . ALA A 1 97 ? 10.521 -3.788 -14.585 1.00 88.81 97 ALA A N 1
ATOM 749 C CA . ALA A 1 97 ? 11.376 -4.853 -15.102 1.00 88.81 97 ALA A CA 1
ATOM 750 C C . ALA A 1 97 ? 12.123 -5.567 -13.955 1.00 88.81 97 ALA A C 1
ATOM 752 O O . ALA A 1 97 ? 13.346 -5.463 -13.821 1.00 88.81 97 ALA A O 1
ATOM 753 N N . ALA A 1 98 ? 11.383 -6.299 -13.116 1.00 90.81 98 ALA A N 1
ATOM 754 C CA . ALA A 1 98 ? 11.865 -6.906 -11.876 1.00 90.81 98 ALA A CA 1
ATOM 755 C C . ALA A 1 98 ? 13.097 -7.801 -12.079 1.00 90.81 98 ALA A C 1
ATOM 757 O O . ALA A 1 98 ? 14.017 -7.772 -11.268 1.00 90.81 98 ALA A O 1
ATOM 758 N N . ALA A 1 99 ? 13.167 -8.540 -13.190 1.00 92.06 99 ALA A N 1
ATOM 759 C CA . ALA A 1 99 ? 14.327 -9.369 -13.520 1.00 92.06 99 ALA A CA 1
ATOM 760 C C . ALA A 1 99 ? 15.597 -8.535 -13.773 1.00 92.06 99 ALA A C 1
ATOM 762 O O . ALA A 1 99 ? 16.671 -8.880 -13.279 1.00 92.06 99 ALA A O 1
ATOM 763 N N . SER A 1 100 ? 15.476 -7.412 -14.491 1.00 92.25 100 SER A N 1
ATOM 764 C CA . SER A 1 100 ? 16.591 -6.484 -14.724 1.00 92.25 100 SER A CA 1
ATOM 765 C C . SER A 1 100 ? 17.039 -5.816 -13.425 1.00 92.25 100 SER A C 1
ATOM 767 O O . SER A 1 100 ? 18.236 -5.603 -13.211 1.00 92.25 100 SER A O 1
ATOM 769 N N . LEU A 1 101 ? 16.091 -5.487 -12.547 1.00 92.25 101 LEU A N 1
ATOM 770 C CA . LEU A 1 101 ? 16.395 -4.881 -11.258 1.00 92.25 101 LEU A CA 1
ATOM 771 C C . LEU A 1 101 ? 17.054 -5.889 -10.305 1.00 92.25 101 LEU A C 1
ATOM 773 O O . LEU A 1 101 ? 18.051 -5.559 -9.671 1.00 92.25 101 LEU A O 1
ATOM 777 N N . ALA A 1 102 ? 16.584 -7.139 -10.280 1.00 94.69 102 ALA A N 1
ATOM 778 C CA . ALA A 1 102 ? 17.212 -8.226 -9.530 1.00 94.69 102 ALA A CA 1
ATOM 779 C C . ALA A 1 102 ? 18.632 -8.520 -10.036 1.00 94.69 102 ALA A C 1
ATOM 781 O O . ALA A 1 102 ? 19.549 -8.662 -9.234 1.00 94.69 102 ALA A O 1
ATOM 782 N N . ALA A 1 103 ? 18.853 -8.540 -11.355 1.00 95.00 103 ALA A N 1
ATOM 783 C CA . ALA A 1 103 ? 20.196 -8.674 -11.921 1.00 95.00 103 ALA A CA 1
ATOM 784 C C . ALA A 1 103 ? 21.123 -7.529 -11.479 1.00 95.00 103 ALA A C 1
ATOM 786 O O . ALA A 1 103 ? 22.280 -7.768 -11.147 1.00 95.00 103 ALA A O 1
ATOM 787 N N . THR A 1 104 ? 20.599 -6.301 -11.406 1.00 94.75 104 THR A N 1
ATOM 788 C CA . THR A 1 104 ? 21.347 -5.146 -10.884 1.00 94.75 104 THR A CA 1
ATOM 789 C C . THR A 1 104 ? 21.650 -5.291 -9.390 1.00 94.75 104 THR A C 1
ATOM 791 O O . THR A 1 104 ? 22.746 -4.960 -8.950 1.00 94.75 104 THR A O 1
ATOM 794 N N . ALA A 1 105 ? 20.715 -5.832 -8.606 1.00 95.06 105 ALA A N 1
ATOM 795 C CA . ALA A 1 105 ? 20.919 -6.062 -7.180 1.00 95.06 105 ALA A CA 1
ATOM 796 C C . ALA A 1 105 ? 22.046 -7.064 -6.891 1.00 95.06 105 ALA A C 1
ATOM 798 O O . ALA A 1 105 ? 22.824 -6.853 -5.962 1.00 95.06 105 ALA A O 1
ATOM 799 N N . ARG A 1 106 ? 22.202 -8.091 -7.734 1.00 95.62 106 ARG A N 1
ATOM 800 C CA . ARG A 1 106 ? 23.291 -9.075 -7.616 1.00 95.62 106 ARG A CA 1
ATOM 801 C C . ARG A 1 106 ? 24.679 -8.479 -7.835 1.00 95.62 106 ARG A C 1
ATOM 803 O O . ARG A 1 106 ? 25.636 -8.945 -7.229 1.00 95.62 106 ARG A O 1
ATOM 810 N N . THR A 1 107 ? 24.812 -7.448 -8.675 1.00 96.31 107 THR A N 1
ATOM 811 C CA . THR A 1 107 ? 26.119 -6.810 -8.928 1.00 96.31 107 THR A CA 1
ATOM 812 C C . THR A 1 107 ? 26.534 -5.834 -7.828 1.00 96.31 107 THR A C 1
ATOM 814 O O . THR A 1 107 ? 27.702 -5.455 -7.766 1.00 96.31 107 THR A O 1
ATOM 817 N N . ARG A 1 108 ? 25.601 -5.435 -6.953 1.00 94.44 108 ARG A N 1
ATOM 818 C CA . ARG A 1 108 ? 25.835 -4.532 -5.815 1.00 94.44 108 ARG A CA 1
ATOM 819 C C . ARG A 1 108 ? 25.142 -5.072 -4.557 1.00 94.44 108 ARG A C 1
ATOM 821 O O . ARG A 1 108 ? 24.094 -4.550 -4.166 1.00 94.44 108 ARG A O 1
ATOM 828 N N . PRO A 1 109 ? 25.677 -6.147 -3.950 1.00 92.94 109 PRO A N 1
ATOM 829 C CA . PRO A 1 109 ? 24.996 -6.882 -2.882 1.00 92.94 109 PRO A CA 1
ATOM 830 C C . PRO A 1 109 ? 24.846 -6.098 -1.571 1.00 92.94 109 PRO A C 1
ATOM 832 O O . PRO A 1 109 ? 24.017 -6.447 -0.731 1.00 92.94 109 PRO A O 1
ATOM 835 N N . ASP A 1 110 ? 25.615 -5.027 -1.403 1.00 93.50 110 ASP A N 1
ATOM 836 C CA . ASP A 1 110 ? 25.541 -4.070 -0.299 1.00 93.50 110 ASP A CA 1
ATOM 837 C C . ASP A 1 110 ? 24.364 -3.084 -0.432 1.00 93.50 110 ASP A C 1
ATOM 839 O O . ASP A 1 110 ? 23.955 -2.455 0.547 1.00 93.50 110 ASP A O 1
ATOM 843 N N . GLN A 1 111 ? 23.774 -2.967 -1.625 1.00 92.06 111 GLN A N 1
ATOM 844 C CA . GLN A 1 111 ? 22.692 -2.030 -1.908 1.00 92.06 111 GLN A CA 1
ATOM 845 C C . GLN A 1 111 ? 21.310 -2.674 -1.792 1.00 92.06 111 GLN A C 1
ATOM 847 O O . GLN A 1 111 ? 21.104 -3.860 -2.042 1.00 92.06 111 GLN A O 1
ATOM 852 N N . THR A 1 112 ? 20.326 -1.854 -1.415 1.00 91.44 112 THR A N 1
ATOM 853 C CA . THR A 1 112 ? 18.912 -2.255 -1.362 1.00 91.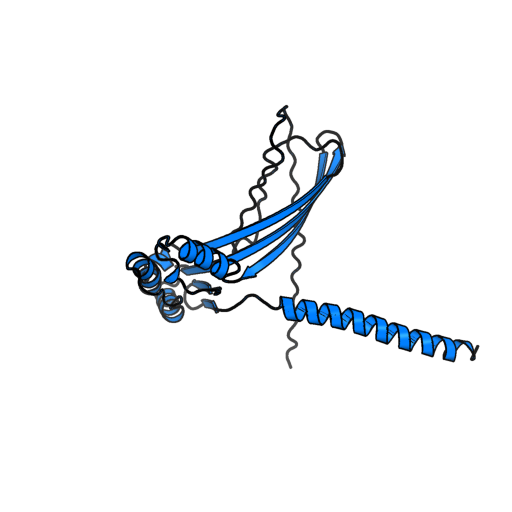44 112 THR A CA 1
ATOM 854 C C . THR A 1 112 ? 18.113 -1.537 -2.432 1.00 91.44 112 THR A C 1
ATOM 856 O O . THR A 1 112 ? 18.157 -0.307 -2.545 1.00 91.44 112 THR A O 1
ATOM 859 N N . TYR A 1 113 ? 17.351 -2.317 -3.180 1.00 90.69 113 TYR A N 1
ATOM 860 C CA . TYR A 1 113 ? 16.484 -1.868 -4.255 1.00 90.69 113 TYR A CA 1
ATOM 861 C C . TYR A 1 113 ? 15.044 -2.102 -3.819 1.00 90.69 113 TYR A C 1
ATOM 863 O O . TYR A 1 113 ? 14.713 -3.193 -3.362 1.00 90.69 113 TYR A O 1
ATOM 871 N N . LEU A 1 114 ? 14.212 -1.069 -3.907 1.00 90.69 114 LEU A N 1
ATOM 872 C CA . LEU A 1 114 ? 12.812 -1.100 -3.516 1.00 90.69 114 LEU A CA 1
ATOM 873 C C . LEU A 1 114 ? 11.981 -0.334 -4.539 1.00 90.69 114 LEU A C 1
ATOM 875 O O . LEU A 1 114 ? 12.335 0.783 -4.926 1.00 90.69 114 LEU A O 1
ATOM 879 N N . PHE A 1 115 ? 10.864 -0.939 -4.921 1.00 87.56 115 PHE A N 1
ATOM 880 C CA . PHE A 1 115 ? 9.801 -0.305 -5.682 1.00 87.56 115 PHE A CA 1
ATOM 881 C C . PHE A 1 115 ? 8.442 -0.728 -5.121 1.00 87.56 115 PHE A C 1
ATOM 883 O O . PHE A 1 115 ? 8.228 -1.902 -4.820 1.00 87.56 115 PHE A O 1
ATOM 890 N N . ALA A 1 116 ? 7.536 0.230 -4.989 1.00 85.00 116 ALA A N 1
ATOM 891 C CA . ALA A 1 116 ? 6.138 0.038 -4.650 1.00 85.00 116 ALA A CA 1
ATOM 892 C C . ALA A 1 116 ? 5.294 0.858 -5.601 1.00 85.00 116 ALA A C 1
ATOM 894 O O . ALA A 1 116 ? 5.545 2.053 -5.748 1.00 85.00 116 ALA A O 1
ATOM 895 N N . ASP A 1 117 ? 4.260 0.232 -6.127 1.00 82.25 117 ASP A N 1
ATOM 896 C CA . ASP A 1 117 ? 3.120 0.891 -6.727 1.00 82.25 117 ASP A CA 1
ATOM 897 C C . ASP A 1 117 ? 1.865 0.188 -6.218 1.00 82.25 117 ASP A C 1
ATOM 899 O O . ASP A 1 117 ? 1.651 -1.000 -6.486 1.00 82.25 117 ASP A O 1
ATOM 903 N N . THR A 1 118 ? 1.122 0.856 -5.344 1.00 80.69 118 THR A N 1
ATOM 904 C CA . THR A 1 118 ? -0.048 0.284 -4.683 1.00 80.69 118 THR A CA 1
ATOM 905 C C . THR A 1 118 ? -0.983 1.371 -4.188 1.00 80.69 118 THR A C 1
ATOM 907 O O . THR A 1 118 ? -0.567 2.414 -3.678 1.00 80.69 118 THR A O 1
ATOM 910 N N . GLU A 1 119 ? -2.268 1.078 -4.240 1.00 79.31 119 GLU A N 1
ATOM 911 C CA . GLU A 1 119 ? -3.302 1.856 -3.588 1.00 79.31 119 GLU A CA 1
ATOM 912 C C . GLU A 1 119 ? -3.709 1.196 -2.285 1.00 79.31 119 GLU A C 1
ATOM 914 O O . GLU A 1 119 ? -3.842 -0.024 -2.183 1.00 79.31 119 GLU A O 1
ATOM 919 N N . THR A 1 120 ? -3.931 2.014 -1.266 1.00 78.31 120 THR A N 1
ATOM 920 C CA . THR A 1 120 ? -4.316 1.561 0.064 1.00 78.31 120 THR A CA 1
ATOM 921 C C . THR A 1 120 ? -5.614 2.230 0.463 1.00 78.31 120 THR A C 1
ATOM 923 O O . THR A 1 120 ? -5.682 3.450 0.575 1.00 78.31 120 THR A O 1
ATOM 926 N N . THR A 1 121 ? -6.640 1.426 0.712 1.00 77.25 121 THR A N 1
ATOM 927 C CA . THR A 1 121 ? -7.868 1.862 1.373 1.00 77.25 121 THR A CA 1
ATOM 928 C C . THR A 1 121 ? -7.785 1.430 2.825 1.00 77.25 121 THR A C 1
ATOM 930 O O . THR A 1 121 ? -7.442 0.284 3.117 1.00 77.25 121 THR A O 1
ATOM 933 N N . ARG A 1 122 ? -8.078 2.350 3.736 1.00 78.31 122 ARG A N 1
ATOM 934 C CA . ARG A 1 122 ? -8.014 2.134 5.177 1.00 78.31 122 ARG A CA 1
ATOM 935 C C . ARG A 1 122 ? -9.319 2.571 5.817 1.00 78.31 122 ARG A C 1
ATOM 937 O O . ARG A 1 122 ? -9.785 3.672 5.545 1.00 78.31 122 ARG A O 1
ATOM 944 N N . LEU A 1 123 ? -9.886 1.716 6.654 1.00 80.62 123 LEU A N 1
ATOM 945 C CA . LEU A 1 123 ? -10.994 2.051 7.536 1.00 80.62 123 LEU A CA 1
ATOM 946 C C . LEU A 1 123 ? -10.514 1.923 8.980 1.00 80.62 123 LEU A C 1
ATOM 948 O O . LEU A 1 123 ? -10.198 0.819 9.414 1.00 80.62 123 LEU A O 1
ATOM 952 N N . ASP A 1 124 ? -10.492 3.029 9.709 1.00 80.00 124 ASP A N 1
ATOM 953 C CA . ASP A 1 124 ? -10.111 3.059 11.118 1.00 80.00 124 ASP A CA 1
ATOM 954 C C . ASP A 1 124 ? -11.349 3.163 11.990 1.00 80.00 124 ASP A C 1
ATOM 956 O O . ASP A 1 124 ? -12.198 4.034 11.775 1.00 80.00 124 ASP A O 1
ATOM 960 N N . LEU A 1 125 ? -11.435 2.267 12.972 1.00 84.38 125 LEU A N 1
ATOM 961 C CA . LEU A 1 125 ? -12.376 2.362 14.079 1.00 84.38 125 LEU A CA 1
ATOM 962 C C . LEU A 1 125 ? -11.572 2.706 15.321 1.00 84.38 125 LEU A C 1
ATOM 964 O O . LEU A 1 125 ? -10.808 1.876 15.819 1.00 84.38 125 LEU A O 1
ATOM 968 N N . THR A 1 126 ? -11.762 3.914 15.827 1.00 83.56 126 THR A N 1
ATOM 969 C CA . THR A 1 126 ? -11.028 4.406 16.987 1.00 83.56 126 THR A CA 1
ATOM 970 C C . THR A 1 126 ? -11.995 4.652 18.126 1.00 83.56 126 THR A C 1
ATOM 972 O O . THR A 1 126 ? -12.868 5.506 18.035 1.00 83.56 126 THR A O 1
ATOM 975 N N . TRP A 1 127 ? -11.829 3.926 19.223 1.00 85.44 127 TRP A N 1
ATOM 976 C CA . TRP A 1 127 ? -12.541 4.184 20.465 1.00 85.44 127 TRP A CA 1
ATOM 977 C C . TRP A 1 127 ? -11.608 4.865 21.458 1.00 85.44 127 TRP A C 1
ATOM 979 O O . TRP A 1 127 ? -10.517 4.364 21.718 1.00 85.44 127 TRP A O 1
ATOM 989 N N . LEU A 1 128 ? -12.034 5.988 22.029 1.00 84.62 128 LEU A N 1
ATOM 990 C CA . LEU A 1 128 ? -11.313 6.693 23.085 1.00 84.62 128 LEU A CA 1
ATOM 991 C C . LEU A 1 128 ? -12.207 6.790 24.315 1.00 84.62 128 LEU A C 1
ATOM 993 O O . LEU A 1 128 ? -13.346 7.241 24.232 1.00 84.62 128 LEU A O 1
ATOM 997 N N . GLN A 1 129 ? -11.677 6.399 25.470 1.00 85.56 129 GLN A N 1
ATOM 998 C CA . GLN A 1 129 ? -12.354 6.468 26.756 1.00 85.56 129 GLN A CA 1
ATOM 999 C C . GLN A 1 129 ? -11.543 7.309 27.751 1.00 85.56 129 GLN A C 1
ATOM 1001 O O . GLN A 1 129 ? -10.466 6.876 28.171 1.00 85.56 129 GLN A O 1
ATOM 1006 N N . PRO A 1 130 ? -12.037 8.489 28.176 1.00 83.69 130 PRO A N 1
ATOM 1007 C CA . PRO A 1 130 ? -11.446 9.201 29.303 1.00 83.69 130 PRO A CA 1
ATOM 1008 C C . PRO A 1 130 ? -11.652 8.381 30.586 1.00 83.69 130 PRO A C 1
ATOM 1010 O O . PRO A 1 130 ? -12.727 7.813 30.806 1.00 83.69 130 PRO A O 1
ATOM 1013 N N . LEU A 1 131 ? -10.616 8.313 31.423 1.00 82.12 131 LEU A N 1
ATOM 1014 C CA . LEU A 1 131 ? -10.616 7.570 32.689 1.00 82.12 131 LEU A CA 1
ATOM 1015 C C . LEU A 1 131 ? -10.520 8.504 33.901 1.00 82.12 131 LEU A C 1
ATOM 1017 O O . LEU A 1 131 ? -11.174 8.268 34.913 1.00 82.12 131 LEU A O 1
ATOM 1021 N N . ALA A 1 132 ? -9.719 9.567 33.798 1.00 78.81 132 ALA A N 1
ATOM 1022 C CA . ALA A 1 132 ? -9.541 10.596 34.824 1.00 78.81 132 ALA A CA 1
ATOM 1023 C C . ALA A 1 132 ? -8.995 11.886 34.178 1.00 78.81 132 ALA A C 1
ATOM 1025 O O . ALA A 1 132 ? -8.595 11.854 33.013 1.00 78.81 132 ALA A O 1
ATOM 1026 N N . PRO A 1 133 ? -8.941 13.030 34.887 1.00 75.81 133 PRO A N 1
ATOM 1027 C CA . PRO A 1 133 ? -8.298 14.231 34.357 1.00 75.81 133 PRO A CA 1
ATOM 1028 C C . PRO A 1 133 ? -6.868 13.937 33.877 1.00 75.81 133 PRO A C 1
ATOM 1030 O O . PRO A 1 133 ? -6.027 13.486 34.652 1.00 75.81 133 PRO A O 1
ATOM 1033 N N . GLY A 1 134 ? -6.614 14.155 32.584 1.00 73.19 134 GLY A N 1
ATOM 1034 C CA . GLY A 1 134 ? -5.324 13.873 31.941 1.00 73.19 134 GLY A CA 1
ATOM 1035 C C . GLY A 1 134 ? -5.046 12.397 31.620 1.00 73.19 134 GLY A C 1
ATOM 1036 O O . GLY A 1 134 ? -3.980 12.097 31.092 1.00 73.19 134 GLY A O 1
ATOM 1037 N N . TRP A 1 135 ? -5.982 11.482 31.898 1.00 75.50 135 TRP A N 1
ATOM 1038 C CA . TRP A 1 135 ? -5.853 10.052 31.610 1.00 75.50 135 TRP A CA 1
ATOM 1039 C C . TRP A 1 135 ? -6.985 9.555 30.717 1.00 75.50 135 TRP A C 1
ATOM 1041 O O . TRP A 1 135 ? -8.167 9.706 31.031 1.00 75.50 135 TRP A O 1
ATOM 1051 N N . GLY A 1 136 ? -6.620 8.872 29.638 1.00 79.38 136 GLY A N 1
ATOM 1052 C CA . GLY A 1 136 ? -7.547 8.169 28.765 1.00 79.38 136 GLY A CA 1
ATOM 1053 C C . GLY A 1 136 ? -6.898 6.920 28.187 1.00 79.38 136 GLY A C 1
ATOM 1054 O O . GLY A 1 136 ? -5.675 6.790 28.181 1.00 79.38 136 GLY A O 1
ATOM 1055 N N . VAL A 1 137 ? -7.729 5.999 27.716 1.00 78.62 137 VAL A N 1
ATOM 1056 C CA . VAL A 1 137 ? -7.305 4.857 26.904 1.00 78.62 137 VAL A CA 1
ATOM 1057 C C . VAL A 1 137 ? -7.914 5.012 25.526 1.00 78.62 137 VAL A C 1
ATOM 1059 O O . VAL A 1 137 ? -9.066 5.420 25.393 1.00 78.62 137 VAL A O 1
ATOM 1062 N N . GLN A 1 138 ? -7.143 4.661 24.508 1.00 79.62 138 GLN A N 1
ATOM 1063 C CA . GLN A 1 138 ? -7.609 4.596 23.139 1.00 79.62 138 GLN A CA 1
ATOM 1064 C C . GLN A 1 138 ? -7.315 3.212 22.571 1.00 79.62 138 GLN A C 1
ATOM 1066 O O . GLN A 1 138 ? -6.252 2.641 22.811 1.00 79.62 138 GLN A O 1
ATOM 1071 N N . VAL A 1 139 ? -8.265 2.691 21.807 1.00 79.50 139 VAL A N 1
ATOM 1072 C CA . VAL A 1 139 ? -8.118 1.474 21.019 1.00 79.50 139 VAL A CA 1
ATOM 1073 C C . VAL A 1 139 ? -8.413 1.825 19.571 1.00 79.50 139 VAL A C 1
ATOM 1075 O O . VAL A 1 139 ? -9.450 2.411 19.273 1.00 79.50 139 VAL A O 1
ATOM 1078 N N . GLU A 1 140 ? -7.509 1.457 18.673 1.00 77.88 140 GLU A N 1
ATOM 1079 C CA . GLU A 1 140 ? -7.716 1.568 17.234 1.00 77.88 140 GLU A CA 1
ATOM 1080 C C . GLU A 1 140 ? -7.733 0.178 16.605 1.00 77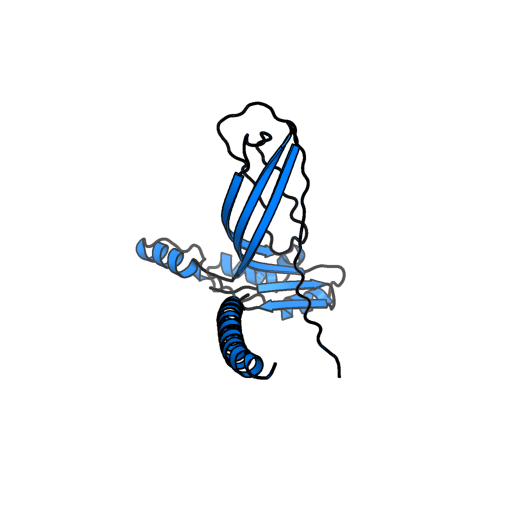.88 140 GLU A C 1
ATOM 1082 O O . GLU A 1 140 ? -6.866 -0.656 16.875 1.00 77.88 140 GLU A O 1
ATOM 1087 N N . VAL A 1 141 ? -8.724 -0.058 15.750 1.00 80.12 141 VAL A N 1
ATOM 1088 C CA . VAL A 1 141 ? -8.826 -1.255 14.921 1.00 80.12 141 VAL A CA 1
ATOM 1089 C C . VAL A 1 141 ? -8.796 -0.819 13.457 1.00 80.12 141 VAL A C 1
ATOM 1091 O O . VAL A 1 141 ? -9.823 -0.370 12.937 1.00 80.12 141 VAL A O 1
ATOM 1094 N N . PRO A 1 142 ? -7.637 -0.930 12.787 1.00 78.69 142 PRO A N 1
ATOM 1095 C CA . PRO A 1 142 ? -7.516 -0.552 11.393 1.00 78.69 142 PRO A CA 1
ATOM 1096 C C . PRO A 1 142 ? -7.807 -1.738 10.468 1.00 78.69 142 PRO A C 1
ATOM 1098 O O . PRO A 1 142 ? -7.252 -2.830 10.611 1.00 78.69 142 PRO A O 1
ATOM 1101 N N . PHE A 1 143 ? -8.637 -1.505 9.458 1.00 75.62 143 PHE A N 1
ATOM 1102 C CA . PHE A 1 143 ? -8.854 -2.418 8.341 1.00 75.62 143 PHE A CA 1
ATOM 1103 C C . PHE A 1 143 ? -8.148 -1.856 7.112 1.00 75.62 143 PHE A C 1
ATOM 1105 O O . PHE A 1 143 ? -8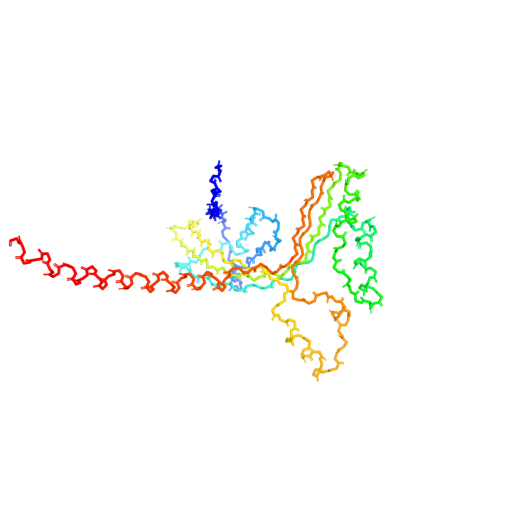.506 -0.784 6.630 1.00 75.62 143 PHE A O 1
ATOM 1112 N N . LEU A 1 144 ? -7.150 -2.575 6.596 1.00 77.94 144 LEU A N 1
ATOM 1113 C CA . LEU A 1 144 ? -6.377 -2.152 5.429 1.00 77.94 144 LEU A CA 1
ATOM 1114 C C . LEU A 1 144 ? -6.639 -3.072 4.234 1.00 77.94 144 LEU A C 1
ATOM 1116 O O . LEU A 1 144 ? -6.627 -4.297 4.359 1.00 77.94 144 LEU A O 1
ATOM 1120 N N . GLY A 1 145 ? -6.838 -2.469 3.066 1.00 75.25 145 GLY A N 1
ATOM 1121 C CA . GLY A 1 145 ? -6.939 -3.150 1.783 1.00 75.25 145 GLY A CA 1
ATOM 1122 C C . GLY A 1 145 ? -5.976 -2.538 0.775 1.00 75.25 145 GLY A C 1
ATOM 1123 O O . GLY A 1 145 ? -6.051 -1.344 0.489 1.00 75.25 145 GLY A O 1
ATOM 1124 N N . HIS A 1 146 ? -5.095 -3.360 0.210 1.00 78.19 146 HIS A N 1
ATOM 1125 C CA . HIS A 1 146 ? -4.241 -2.962 -0.906 1.00 78.19 146 HIS A CA 1
ATOM 1126 C C . HIS A 1 146 ? -4.886 -3.351 -2.237 1.00 78.19 146 HIS A C 1
ATOM 1128 O O . HIS A 1 146 ? -5.573 -4.367 -2.323 1.00 78.19 146 HIS A O 1
ATOM 1134 N N . HIS A 1 147 ? -4.704 -2.531 -3.262 1.00 76.75 147 HIS A N 1
ATOM 1135 C CA . HIS A 1 147 ? -5.278 -2.711 -4.595 1.00 76.75 147 HIS A CA 1
ATOM 1136 C C . HIS A 1 147 ? -4.478 -1.881 -5.601 1.00 76.75 147 HIS A C 1
ATOM 1138 O O . HIS A 1 147 ? -3.475 -1.271 -5.238 1.00 76.75 147 HIS A O 1
ATOM 1144 N N . GLY A 1 148 ? -4.846 -1.930 -6.876 1.00 70.62 148 GLY A N 1
ATOM 1145 C CA . GLY A 1 148 ? -4.094 -1.247 -7.928 1.00 70.62 148 GLY A CA 1
ATOM 1146 C C . GLY A 1 148 ? -4.862 -0.170 -8.683 1.00 70.62 148 GLY A C 1
ATOM 1147 O O . GLY A 1 148 ? -4.362 0.256 -9.712 1.00 70.62 148 GLY A O 1
ATOM 1148 N N . GLY A 1 149 ? -6.093 0.126 -8.262 1.00 69.19 149 GLY A N 1
ATOM 1149 C CA . GLY A 1 149 ? -7.037 1.017 -8.949 1.00 69.19 149 GLY A CA 1
ATOM 1150 C C . GLY A 1 149 ? -8.469 0.776 -8.471 1.00 69.19 149 GLY A C 1
ATOM 1151 O O . GLY A 1 149 ? -9.024 -0.285 -8.746 1.00 69.19 149 GLY A O 1
ATOM 1152 N N . VAL A 1 150 ? -9.114 1.702 -7.748 1.00 64.69 150 VAL A N 1
ATOM 1153 C CA . VAL A 1 150 ? -10.600 1.683 -7.569 1.00 64.69 150 VAL A CA 1
ATOM 1154 C C . VAL A 1 150 ? -11.298 2.879 -8.196 1.00 64.69 150 VAL A C 1
ATOM 1156 O O . VAL A 1 150 ? -12.451 2.760 -8.610 1.00 64.69 150 VAL A O 1
ATOM 1159 N N . PHE A 1 151 ? -10.616 4.021 -8.287 1.00 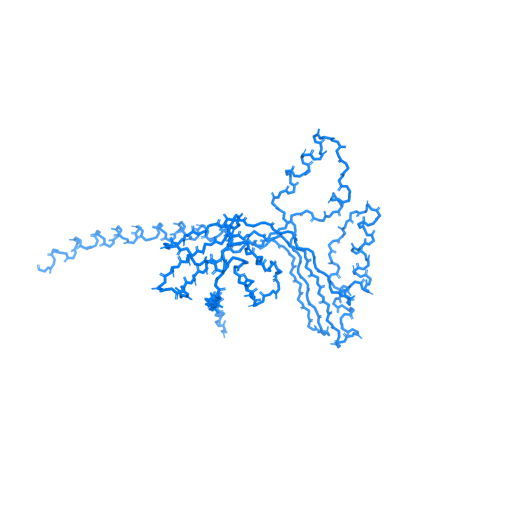68.06 151 PHE A N 1
ATOM 1160 C CA . PHE A 1 151 ? -11.188 5.247 -8.846 1.00 68.06 151 PHE A CA 1
ATOM 1161 C C . PHE A 1 151 ? -10.744 5.528 -10.276 1.00 68.06 151 PHE A C 1
ATOM 1163 O O . PHE A 1 151 ? -11.200 6.517 -10.851 1.00 68.06 151 PHE A O 1
ATOM 1170 N N . ASP A 1 152 ? -9.932 4.652 -10.873 1.00 70.75 152 ASP A N 1
ATOM 1171 C CA . ASP A 1 152 ? -9.423 4.855 -12.227 1.00 70.75 152 ASP A CA 1
ATOM 1172 C C . ASP A 1 152 ? -10.521 5.149 -13.251 1.00 70.75 152 ASP A C 1
ATOM 1174 O O . ASP A 1 152 ? -10.459 6.206 -13.888 1.00 70.75 152 ASP A O 1
ATOM 1178 N N . PRO A 1 153 ? -11.611 4.359 -13.314 1.00 71.56 153 PRO A N 1
ATOM 1179 C CA . PRO A 1 153 ? -12.683 4.618 -14.271 1.00 71.56 153 PRO A CA 1
ATOM 1180 C C . PRO A 1 153 ? -13.434 5.932 -14.010 1.00 71.56 153 PRO A C 1
ATOM 1182 O O . PRO A 1 153 ? -13.933 6.560 -14.942 1.00 71.56 153 PRO A O 1
ATOM 1185 N N . VAL A 1 154 ? -13.535 6.363 -12.746 1.00 74.62 154 VAL A N 1
ATOM 1186 C CA . VAL A 1 154 ? -14.244 7.597 -12.365 1.00 74.62 154 VAL A CA 1
ATOM 1187 C C . VAL A 1 154 ? -13.420 8.824 -12.743 1.00 74.62 154 VAL A C 1
ATOM 1189 O O . VAL A 1 154 ? -13.956 9.772 -13.317 1.00 74.62 154 VAL A O 1
ATOM 1192 N N . ILE A 1 155 ? -12.118 8.801 -12.450 1.00 69.25 155 ILE A N 1
ATOM 1193 C CA . ILE A 1 155 ? -11.195 9.895 -12.771 1.00 69.25 155 ILE A CA 1
ATOM 1194 C C . ILE A 1 155 ? -11.057 10.025 -14.290 1.00 69.25 155 ILE A C 1
ATOM 1196 O O . ILE A 1 155 ? -11.183 11.125 -14.824 1.00 69.25 155 ILE A O 1
ATOM 1200 N N . GLU A 1 156 ? -10.876 8.914 -15.003 1.00 74.12 156 GLU A N 1
ATOM 1201 C CA . GLU A 1 156 ? -10.816 8.910 -16.469 1.00 74.12 156 GLU A CA 1
ATOM 1202 C C . GLU A 1 156 ? -12.123 9.400 -17.094 1.00 74.12 156 GLU A C 1
ATOM 1204 O O . GLU A 1 156 ? -12.096 10.231 -18.003 1.00 74.12 156 GLU A O 1
ATOM 1209 N N . GLY A 1 157 ? -13.269 8.956 -16.569 1.00 78.00 157 GLY A N 1
ATOM 1210 C CA . GLY A 1 157 ? -14.583 9.417 -17.010 1.00 78.00 157 GLY A CA 1
ATOM 1211 C C . GLY A 1 157 ? -14.780 10.920 -16.809 1.00 78.00 157 GLY A C 1
ATOM 1212 O O . GLY A 1 157 ? -15.271 11.599 -17.709 1.00 78.00 157 GLY A O 1
ATOM 1213 N N . PHE A 1 158 ? -14.343 11.462 -15.670 1.00 79.94 158 PHE A N 1
ATOM 1214 C CA . PHE A 1 158 ? -14.359 12.902 -15.412 1.00 79.94 158 PHE A CA 1
ATOM 1215 C C . PHE A 1 158 ? -13.460 13.662 -16.397 1.00 79.94 158 PHE A C 1
ATOM 1217 O O . PHE A 1 158 ? -13.916 14.602 -17.045 1.00 79.94 158 PHE A O 1
ATOM 1224 N N . HIS A 1 159 ? -12.208 13.232 -16.577 1.00 79.56 159 HIS A N 1
ATOM 1225 C CA . HIS A 1 159 ? -11.296 13.865 -17.535 1.00 79.56 159 HIS A CA 1
ATOM 1226 C C . HIS A 1 159 ? -11.849 13.821 -18.965 1.00 79.56 159 HIS A C 1
ATOM 1228 O O . HIS A 1 159 ? -11.804 14.831 -19.666 1.00 79.56 159 HIS A O 1
ATOM 1234 N N . GLY A 1 160 ? -12.427 12.690 -19.378 1.00 81.50 160 GLY A N 1
ATOM 1235 C CA . GLY A 1 160 ? -13.069 12.537 -20.682 1.00 81.50 160 GLY A CA 1
ATOM 1236 C C . GLY A 1 160 ? -14.292 13.441 -20.854 1.00 81.50 160 GLY A C 1
ATOM 1237 O O . GLY A 1 160 ? -14.430 14.087 -21.889 1.00 81.50 160 GLY A O 1
ATOM 1238 N N . ALA A 1 161 ? -15.144 13.548 -19.831 1.00 86.19 161 ALA A N 1
ATOM 1239 C CA . ALA A 1 161 ? -16.354 14.371 -19.874 1.00 86.19 161 ALA A CA 1
ATOM 1240 C C . ALA A 1 161 ? -16.056 15.872 -20.030 1.00 86.19 161 ALA A C 1
ATOM 1242 O O . ALA A 1 161 ? -16.820 16.582 -20.682 1.00 86.19 161 ALA A O 1
ATOM 1243 N N . PHE A 1 162 ? -14.943 16.349 -19.464 1.00 88.81 162 PHE A N 1
ATOM 1244 C CA . PHE A 1 162 ? -14.543 17.762 -19.507 1.00 88.81 162 PHE A CA 1
ATOM 1245 C C . PHE A 1 162 ? -13.370 18.049 -20.458 1.00 88.81 162 PHE A C 1
ATOM 1247 O O . PHE A 1 162 ? -12.875 19.175 -20.499 1.00 88.81 162 PHE A O 1
ATOM 1254 N N . ASN A 1 163 ? -12.940 17.053 -21.241 1.00 83.31 163 ASN A N 1
ATOM 1255 C CA . ASN A 1 163 ? -11.797 17.132 -22.154 1.00 83.31 163 ASN A CA 1
ATOM 1256 C C . ASN A 1 163 ? -10.510 17.646 -21.474 1.00 83.31 163 ASN A C 1
ATOM 1258 O O . ASN A 1 163 ? -9.745 18.430 -22.041 1.00 83.31 163 ASN A O 1
ATOM 1262 N N . PHE A 1 164 ? -10.290 17.234 -20.227 1.00 83.38 164 PHE A N 1
ATOM 1263 C CA . PHE A 1 164 ? -9.089 17.592 -19.485 1.00 83.38 164 PHE A CA 1
ATOM 1264 C C . PHE A 1 164 ? -7.916 16.695 -19.882 1.00 83.38 164 PHE A C 1
ATOM 1266 O O . PHE A 1 164 ? -8.090 15.482 -20.036 1.00 83.38 164 PHE A O 1
ATOM 1273 N N . PRO A 1 165 ? -6.696 17.253 -19.996 1.00 73.00 165 PRO A N 1
ATOM 1274 C CA . PRO A 1 165 ? -5.514 16.442 -20.232 1.00 73.00 165 PRO A CA 1
ATOM 1275 C C . PRO A 1 165 ? -5.331 15.464 -19.070 1.00 73.00 165 PRO A C 1
ATOM 1277 O O . PRO A 1 165 ? -5.479 15.819 -17.901 1.00 73.00 165 PRO A O 1
ATOM 1280 N N . THR A 1 166 ? -4.994 14.219 -19.387 1.00 66.75 166 THR A N 1
ATOM 1281 C CA . THR A 1 166 ? -4.723 13.185 -18.378 1.00 66.75 166 THR A CA 1
ATOM 1282 C C . THR A 1 166 ? -3.315 13.303 -17.796 1.00 66.75 166 THR A C 1
ATOM 1284 O O . THR A 1 166 ? -2.994 12.595 -16.851 1.00 66.75 166 THR A O 1
ATOM 1287 N N . LEU A 1 167 ? -2.488 14.219 -18.326 1.00 67.44 167 LEU A N 1
ATOM 1288 C CA . LEU A 1 167 ? -1.133 14.533 -17.851 1.00 67.44 167 LEU A CA 1
ATOM 1289 C C . LEU A 1 167 ? -0.263 13.279 -17.641 1.00 67.44 167 LEU A C 1
ATOM 1291 O O . LEU A 1 167 ? 0.483 13.186 -16.672 1.00 67.44 167 LEU A O 1
ATOM 1295 N N . GLY A 1 168 ? -0.380 12.306 -18.549 1.00 59.22 168 GLY A N 1
ATOM 1296 C CA . GLY A 1 168 ? 0.370 11.049 -18.492 1.00 59.22 168 GLY A CA 1
ATOM 1297 C C . GLY A 1 168 ? -0.248 9.962 -17.606 1.00 59.22 168 GLY A C 1
ATOM 1298 O O . GLY A 1 168 ? 0.337 8.898 -17.446 1.00 59.22 168 GLY A O 1
ATOM 1299 N N . ARG A 1 169 ? -1.444 10.176 -17.038 1.00 63.94 169 ARG A N 1
ATOM 1300 C CA . ARG A 1 169 ? -2.150 9.165 -16.230 1.00 63.94 169 ARG A CA 1
ATOM 1301 C C . ARG A 1 169 ? -2.542 7.924 -17.037 1.00 63.94 169 ARG A C 1
ATOM 1303 O O . ARG A 1 169 ? -2.375 6.820 -16.540 1.00 63.94 169 ARG A O 1
ATOM 1310 N N . ASN A 1 170 ? -2.997 8.106 -18.280 1.00 62.47 170 ASN A N 1
ATOM 1311 C CA . ASN A 1 170 ? -3.329 6.993 -19.188 1.00 62.47 170 ASN A CA 1
ATOM 1312 C C . ASN A 1 170 ? -2.101 6.165 -19.581 1.00 62.47 170 ASN A C 1
ATOM 1314 O O . ASN A 1 170 ? -2.231 5.110 -20.199 1.00 62.47 170 ASN A O 1
ATOM 1318 N N . ASP A 1 171 ? -0.914 6.676 -19.265 1.00 60.53 171 ASP A N 1
ATOM 1319 C CA . ASP A 1 171 ? 0.329 5.994 -19.527 1.00 60.53 171 ASP A CA 1
ATOM 1320 C C . ASP A 1 171 ? 0.740 5.109 -18.346 1.00 60.53 171 ASP A C 1
ATOM 1322 O O . ASP A 1 171 ? 1.696 4.372 -18.500 1.00 60.53 171 ASP A O 1
ATOM 1326 N N . ALA A 1 172 ? 0.061 5.109 -17.192 1.00 61.62 172 ALA A N 1
ATOM 1327 C CA . ALA A 1 172 ? 0.355 4.186 -16.087 1.00 61.62 172 ALA A CA 1
ATOM 1328 C C . ALA A 1 172 ? -0.348 2.820 -16.269 1.00 61.62 172 ALA A C 1
ATOM 1330 O O . ALA A 1 172 ? -1.409 2.754 -16.888 1.00 61.62 172 ALA A O 1
ATOM 1331 N N . PRO A 1 173 ? 0.176 1.697 -15.733 1.00 66.56 173 PRO A N 1
ATOM 1332 C CA . PRO A 1 173 ? -0.553 0.432 -15.735 1.00 66.56 173 PRO A CA 1
ATOM 1333 C C . PRO A 1 173 ? -1.764 0.530 -14.797 1.00 66.56 173 PRO A C 1
ATOM 1335 O O . PRO A 1 173 ? -1.595 0.650 -13.588 1.00 66.56 173 PRO A O 1
ATOM 1338 N N . HIS A 1 174 ? -2.979 0.458 -15.339 1.00 71.62 174 HIS A N 1
ATOM 1339 C CA . HIS A 1 174 ? -4.200 0.573 -14.534 1.00 71.62 174 HIS A CA 1
ATOM 1340 C C . HIS A 1 174 ? -4.430 -0.671 -13.666 1.00 71.62 174 HIS A C 1
ATOM 1342 O O . HIS A 1 174 ? -4.122 -1.796 -14.082 1.00 71.62 174 HIS A O 1
ATOM 1348 N N . ASN A 1 175 ? -5.082 -0.488 -12.515 1.00 74.19 175 ASN A N 1
ATOM 1349 C CA . ASN A 1 175 ? -5.584 -1.580 -11.671 1.00 74.19 175 ASN A CA 1
ATOM 1350 C C . ASN A 1 175 ? -4.514 -2.610 -11.251 1.00 74.19 175 ASN A C 1
ATOM 1352 O O . ASN A 1 175 ? -4.822 -3.798 -11.086 1.00 74.19 175 ASN A O 1
ATOM 1356 N N . ARG A 1 176 ? -3.253 -2.191 -11.083 1.00 78.69 176 ARG A N 1
ATOM 1357 C CA . ARG A 1 176 ? -2.128 -3.095 -10.804 1.00 78.69 176 ARG A CA 1
ATOM 1358 C C . ARG A 1 176 ? -1.415 -2.743 -9.505 1.00 78.69 176 ARG A C 1
ATOM 1360 O O . ARG A 1 176 ? -1.129 -1.590 -9.236 1.00 78.69 176 ARG A O 1
ATOM 1367 N N . THR A 1 177 ? -1.089 -3.762 -8.714 1.00 83.69 177 THR A N 1
ATOM 1368 C CA . THR A 1 177 ? -0.204 -3.608 -7.556 1.00 83.69 177 THR A CA 1
ATOM 1369 C C . THR A 1 177 ? 1.135 -4.258 -7.860 1.00 83.69 177 THR A C 1
ATOM 1371 O O . THR A 1 177 ? 1.176 -5.437 -8.223 1.00 83.69 177 THR A O 1
ATOM 1374 N N . GLN A 1 178 ? 2.224 -3.513 -7.682 1.00 86.56 178 GLN A N 1
ATOM 1375 C CA . GLN A 1 178 ? 3.586 -4.003 -7.863 1.00 86.56 178 GLN A CA 1
ATOM 1376 C C . GLN A 1 178 ? 4.427 -3.706 -6.625 1.00 86.56 178 GLN A C 1
ATOM 1378 O O . GLN A 1 178 ? 4.562 -2.558 -6.215 1.00 86.56 178 GLN A O 1
ATOM 1383 N N . LEU A 1 179 ? 5.035 -4.736 -6.042 1.00 87.94 179 LEU A N 1
ATOM 1384 C CA . LEU A 1 179 ? 6.000 -4.585 -4.956 1.00 87.94 179 LEU A CA 1
ATOM 1385 C C . LEU A 1 179 ? 7.276 -5.328 -5.320 1.00 87.94 179 LEU A C 1
ATOM 1387 O O . LEU A 1 179 ? 7.247 -6.493 -5.715 1.00 87.94 179 LEU A O 1
ATOM 1391 N N . PHE A 1 180 ? 8.409 -4.672 -5.149 1.00 90.75 180 PHE A N 1
ATOM 1392 C CA . PHE A 1 180 ? 9.714 -5.259 -5.375 1.00 90.75 180 PHE A CA 1
ATOM 1393 C C . PHE A 1 180 ? 10.658 -4.875 -4.247 1.00 90.75 180 PHE A C 1
ATOM 1395 O O . PHE A 1 180 ? 10.761 -3.704 -3.880 1.00 90.75 180 PHE A O 1
ATOM 1402 N N . VAL A 1 181 ? 11.400 -5.860 -3.750 1.00 92.94 181 VAL A N 1
ATOM 1403 C CA . VAL A 1 181 ? 12.550 -5.641 -2.877 1.00 92.94 181 VAL A CA 1
ATOM 1404 C C . VAL A 1 181 ? 13.675 -6.589 -3.270 1.00 92.94 181 VAL A C 1
ATOM 1406 O O . VAL A 1 181 ? 13.436 -7.772 -3.519 1.00 92.94 181 VAL A O 1
ATOM 1409 N N . ALA A 1 182 ? 14.903 -6.081 -3.332 1.00 93.06 182 ALA A N 1
ATOM 1410 C CA . ALA A 1 182 ? 16.085 -6.908 -3.530 1.00 93.06 182 ALA A CA 1
ATOM 1411 C C . ALA A 1 182 ? 17.313 -6.379 -2.783 1.00 93.06 182 ALA A C 1
ATOM 1413 O O . ALA A 1 182 ? 17.501 -5.165 -2.644 1.00 93.06 182 ALA A O 1
ATOM 1414 N N . ARG A 1 183 ? 18.164 -7.312 -2.349 1.00 92.50 183 ARG A N 1
ATOM 1415 C CA . ARG A 1 183 ? 19.503 -7.073 -1.800 1.00 92.50 183 ARG A CA 1
ATOM 1416 C C . ARG A 1 183 ? 20.394 -8.266 -2.153 1.00 92.50 183 ARG A C 1
ATOM 1418 O O . ARG A 1 183 ? 20.157 -9.375 -1.678 1.00 92.50 183 ARG A O 1
ATOM 1425 N N . GLY A 1 184 ? 21.409 -8.036 -2.985 1.00 92.44 184 GLY A N 1
ATOM 1426 C CA . GLY A 1 184 ? 22.250 -9.113 -3.511 1.00 92.44 184 GLY A CA 1
ATOM 1427 C C . GLY A 1 184 ? 21.429 -10.146 -4.279 1.00 92.44 184 GLY A C 1
ATOM 1428 O O . GLY A 1 184 ? 20.680 -9.797 -5.191 1.00 92.44 184 GLY A O 1
ATOM 1429 N N . ASP A 1 185 ? 21.567 -11.414 -3.895 1.00 93.81 185 ASP A N 1
ATOM 1430 C CA . ASP A 1 185 ? 20.846 -12.532 -4.511 1.00 93.81 185 ASP A CA 1
ATOM 1431 C C . ASP A 1 185 ? 19.406 -12.702 -4.014 1.00 93.81 185 ASP A C 1
ATOM 1433 O O . ASP A 1 185 ? 18.607 -13.368 -4.682 1.00 93.81 185 ASP A O 1
ATOM 1437 N N . ASP A 1 186 ? 19.041 -12.095 -2.880 1.00 92.19 186 ASP A N 1
ATOM 1438 C CA . ASP A 1 186 ? 17.670 -1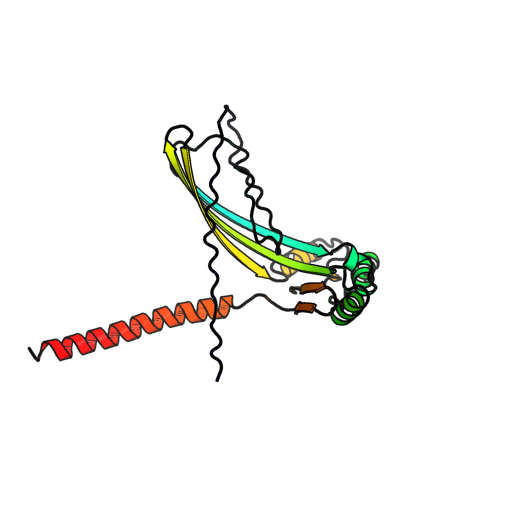2.168 -2.385 1.00 92.19 186 ASP A CA 1
ATOM 1439 C C . ASP A 1 186 ? 16.808 -11.120 -3.085 1.00 92.19 186 ASP A C 1
ATOM 1441 O O . ASP A 1 186 ? 17.049 -9.914 -2.995 1.00 92.19 186 ASP A O 1
ATOM 1445 N N . SER A 1 187 ? 15.793 -11.593 -3.801 1.00 92.50 187 SER A N 1
ATOM 1446 C CA . SER A 1 187 ? 14.804 -10.747 -4.455 1.00 92.50 187 SER A CA 1
ATOM 1447 C C . SER A 1 187 ? 13.404 -11.308 -4.250 1.00 92.50 187 SER A C 1
ATOM 1449 O O . SER A 1 187 ? 13.167 -12.524 -4.256 1.00 92.50 187 SER A O 1
ATOM 1451 N N . ARG A 1 188 ? 12.458 -10.396 -4.045 1.00 92.06 188 ARG A N 1
ATOM 1452 C CA . ARG A 1 188 ? 11.028 -10.671 -3.960 1.00 92.06 188 ARG A CA 1
ATOM 1453 C C . ARG A 1 188 ? 10.326 -9.713 -4.897 1.00 92.06 188 ARG A C 1
ATOM 1455 O O . ARG A 1 188 ? 10.549 -8.506 -4.848 1.00 92.06 188 ARG A O 1
ATOM 1462 N N . PHE A 1 189 ? 9.480 -10.276 -5.740 1.00 91.06 189 PHE A N 1
ATOM 1463 C CA . PHE A 1 189 ? 8.628 -9.518 -6.626 1.00 91.06 189 PHE A CA 1
ATOM 1464 C C . PHE A 1 189 ? 7.207 -10.017 -6.459 1.00 91.06 189 PHE A C 1
ATOM 1466 O O . PHE A 1 189 ? 6.954 -11.223 -6.470 1.00 91.06 189 PHE A O 1
ATOM 1473 N N . TYR A 1 190 ? 6.305 -9.073 -6.276 1.00 88.12 190 TYR A N 1
ATOM 1474 C CA . TYR A 1 190 ? 4.883 -9.298 -6.232 1.00 88.12 190 TYR A CA 1
ATOM 1475 C C . TYR A 1 190 ? 4.239 -8.426 -7.296 1.00 88.12 190 TYR A C 1
ATOM 1477 O O . TYR A 1 190 ? 4.505 -7.227 -7.376 1.00 88.12 190 TYR A O 1
ATOM 1485 N N . ASP A 1 191 ? 3.400 -9.056 -8.103 1.00 87.00 191 ASP A N 1
ATOM 1486 C CA . ASP A 1 191 ? 2.698 -8.412 -9.192 1.00 87.00 191 ASP A CA 1
ATOM 1487 C C . ASP A 1 191 ? 1.311 -9.028 -9.316 1.00 87.00 191 ASP A C 1
ATOM 1489 O O . ASP A 1 191 ? 1.167 -10.200 -9.676 1.00 87.00 191 ASP A O 1
ATOM 1493 N N . GLY A 1 192 ? 0.296 -8.251 -8.955 1.00 78.88 192 GLY A N 1
ATOM 1494 C CA . GLY A 1 192 ? -1.086 -8.697 -9.019 1.00 78.88 192 GLY A CA 1
ATOM 1495 C C . GLY A 1 192 ? -1.960 -8.151 -7.894 1.00 78.88 192 GLY A C 1
ATOM 1496 O O . GLY A 1 192 ? -1.487 -7.491 -6.972 1.00 78.88 192 GLY A O 1
ATOM 1497 N N . PRO A 1 193 ? -3.272 -8.411 -7.951 1.00 70.81 193 PRO A N 1
ATOM 1498 C CA . PRO A 1 193 ? -4.222 -7.859 -6.996 1.00 70.81 193 PRO A CA 1
ATOM 1499 C C . PRO A 1 193 ? -4.056 -8.480 -5.604 1.00 70.81 193 PRO A C 1
ATOM 1501 O O . PRO A 1 193 ? -4.099 -9.700 -5.447 1.00 70.81 193 PRO A O 1
ATOM 1504 N N . PHE A 1 194 ? -3.958 -7.649 -4.565 1.00 64.56 194 PHE A N 1
ATOM 1505 C CA . PHE A 1 194 ? -4.182 -8.102 -3.191 1.00 64.56 194 PHE A CA 1
ATOM 1506 C C . PHE A 1 194 ? -5.683 -8.354 -3.008 1.00 64.56 194 PHE A C 1
ATOM 1508 O O . PHE A 1 194 ? -6.470 -7.425 -2.863 1.00 64.56 194 PHE A O 1
ATOM 1515 N N . GLY A 1 195 ? -6.135 -9.608 -3.071 1.00 59.50 195 GLY A N 1
ATOM 1516 C CA . GLY A 1 195 ? -7.581 -9.822 -3.100 1.00 59.50 195 GLY A CA 1
ATOM 1517 C C . GLY A 1 195 ? -8.048 -11.240 -2.846 1.00 59.50 195 GLY A C 1
ATOM 1518 O O . GLY A 1 195 ? -8.510 -11.908 -3.760 1.00 59.50 195 GLY A O 1
ATOM 1519 N N . HIS A 1 196 ? -8.055 -11.656 -1.580 1.00 67.38 196 HIS A N 1
ATOM 1520 C CA . HIS A 1 196 ? -8.874 -12.792 -1.146 1.00 67.38 196 HIS A CA 1
ATOM 1521 C C . HIS A 1 196 ? -10.225 -12.343 -0.577 1.00 67.38 196 HIS A C 1
ATOM 1523 O O . HIS A 1 196 ? -10.980 -13.186 -0.125 1.00 67.38 196 HIS A O 1
ATOM 1529 N N . TRP A 1 197 ? -10.571 -11.049 -0.586 1.00 64.56 197 TRP A N 1
ATOM 1530 C CA . TRP A 1 197 ? -11.775 -10.542 0.092 1.00 64.56 197 TRP A CA 1
ATOM 1531 C C . TRP A 1 197 ? -13.074 -11.194 -0.407 1.00 64.56 197 TRP A C 1
ATOM 1533 O O . TRP A 1 197 ? -13.938 -11.517 0.400 1.00 64.56 197 TRP A O 1
ATOM 1543 N N . LYS A 1 198 ? -13.183 -11.484 -1.714 1.00 70.69 198 LYS A N 1
ATOM 1544 C CA . LYS A 1 198 ? -14.313 -12.245 -2.278 1.00 70.69 198 LYS A CA 1
ATOM 1545 C C . LYS A 1 198 ? -14.373 -13.660 -1.705 1.00 70.69 198 LYS A C 1
ATOM 1547 O O . LYS A 1 198 ? -15.445 -14.134 -1.352 1.00 70.69 198 LYS A O 1
ATOM 1552 N N . TRP A 1 199 ? -13.217 -14.308 -1.567 1.00 76.19 199 TRP A N 1
ATOM 1553 C CA . TRP A 1 199 ? -13.098 -15.624 -0.944 1.00 76.19 199 TRP A CA 1
ATOM 1554 C C . TRP A 1 199 ? -13.336 -15.583 0.563 1.00 76.19 199 TRP A C 1
ATOM 1556 O O . TRP A 1 199 ? -13.933 -16.513 1.082 1.00 76.19 199 TRP A O 1
ATOM 1566 N N . LEU A 1 200 ? -12.932 -14.519 1.258 1.00 73.69 200 LEU A N 1
ATOM 1567 C CA . 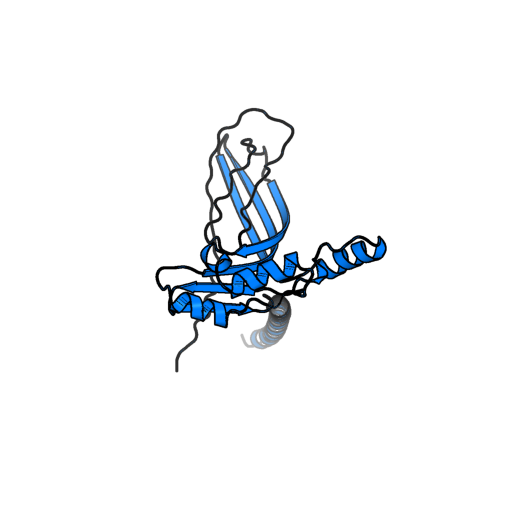LEU A 1 200 ? -13.200 -14.313 2.681 1.00 73.69 200 LEU A CA 1
ATOM 1568 C C . LEU A 1 200 ? -14.686 -14.071 2.935 1.00 73.69 200 LEU A C 1
ATOM 1570 O O . LEU A 1 200 ? -15.229 -14.648 3.867 1.00 73.69 200 LEU A O 1
ATOM 1574 N N . LEU A 1 201 ? -15.362 -13.292 2.086 1.00 73.88 201 LEU A N 1
ATOM 1575 C CA . LEU A 1 201 ? -16.817 -13.158 2.128 1.00 73.88 201 LEU A CA 1
ATOM 1576 C C . LEU A 1 201 ? -17.506 -14.485 1.820 1.00 73.88 201 LEU A C 1
ATOM 1578 O O . LEU A 1 201 ? -18.405 -14.876 2.556 1.00 73.88 201 LEU A O 1
ATOM 1582 N N . ALA A 1 202 ? -17.064 -15.204 0.784 1.00 84.50 202 ALA A N 1
ATOM 1583 C CA . ALA A 1 202 ? -17.603 -16.523 0.460 1.00 84.50 202 ALA A CA 1
ATOM 1584 C C . ALA A 1 202 ? -17.421 -17.508 1.626 1.00 84.50 202 ALA A C 1
ATOM 1586 O O . ALA A 1 202 ? -18.364 -18.203 1.990 1.00 84.50 202 ALA A O 1
ATOM 1587 N N . LEU A 1 203 ? -16.244 -17.518 2.260 1.00 90.12 203 LEU A N 1
ATOM 1588 C CA . LEU A 1 203 ? -15.971 -18.289 3.472 1.00 90.12 203 LEU A CA 1
ATOM 1589 C C . LEU A 1 203 ? -16.845 -17.837 4.638 1.00 90.12 203 LEU A C 1
ATOM 1591 O O . LEU A 1 203 ? -17.394 -18.692 5.320 1.00 90.12 203 LEU A O 1
ATOM 1595 N N . GLY A 1 204 ? -17.018 -16.534 4.859 1.00 86.44 204 GLY A N 1
ATOM 1596 C CA . GLY A 1 204 ? -17.891 -16.002 5.906 1.00 86.44 204 GLY A CA 1
ATOM 1597 C C . GLY A 1 204 ? -19.337 -16.465 5.731 1.00 86.44 204 GLY A C 1
ATOM 1598 O O . GLY A 1 204 ? -19.923 -17.021 6.658 1.00 86.44 204 GLY A O 1
ATOM 1599 N N . VAL A 1 205 ? -19.882 -16.336 4.519 1.00 91.50 205 VAL A N 1
ATOM 1600 C CA . VAL A 1 205 ? -21.228 -16.819 4.168 1.00 91.50 205 VAL A CA 1
ATOM 1601 C C . VAL A 1 205 ? -21.327 -18.337 4.335 1.00 91.50 205 VAL A C 1
ATOM 1603 O O . VAL A 1 205 ? -22.268 -18.823 4.961 1.00 91.50 205 VAL A O 1
ATOM 1606 N N . ALA A 1 206 ? -20.343 -19.095 3.843 1.00 93.06 206 ALA A N 1
ATOM 1607 C CA . ALA A 1 206 ? -20.304 -20.548 4.002 1.00 93.06 206 ALA A CA 1
ATOM 1608 C C . ALA A 1 206 ? -20.223 -20.975 5.477 1.00 93.06 206 ALA A C 1
ATOM 1610 O O . ALA A 1 206 ? -20.867 -21.946 5.861 1.00 93.06 206 ALA A O 1
ATOM 1611 N N . SER A 1 207 ? -19.488 -20.237 6.314 1.00 87.38 207 SER A N 1
ATOM 1612 C CA . SER A 1 207 ? -19.363 -20.502 7.755 1.00 87.38 207 SER A CA 1
ATOM 1613 C C . SER A 1 207 ? -20.701 -20.321 8.466 1.00 87.38 207 SER A C 1
ATOM 1615 O O . SER A 1 207 ? -21.100 -21.174 9.255 1.00 87.38 207 SER A O 1
ATOM 1617 N N . VAL A 1 208 ? -21.422 -19.242 8.147 1.00 94.88 208 VAL A N 1
ATOM 1618 C CA . VAL A 1 208 ? -22.771 -18.989 8.672 1.00 94.88 208 VAL A CA 1
ATOM 1619 C C . VAL A 1 208 ? -23.741 -20.082 8.212 1.00 94.88 208 VAL A C 1
ATOM 1621 O O . VAL A 1 208 ? -24.491 -20.622 9.024 1.00 94.88 208 VAL A O 1
ATOM 1624 N N . GLY A 1 209 ? -23.692 -20.465 6.933 1.00 95.75 209 GLY A N 1
ATOM 1625 C CA . GLY A 1 209 ? -24.506 -21.560 6.398 1.00 95.75 209 GLY A CA 1
ATOM 1626 C C . GLY A 1 209 ? -24.227 -22.898 7.088 1.00 95.75 209 GLY A C 1
ATOM 1627 O O . GLY A 1 209 ? -25.160 -23.589 7.496 1.00 95.75 209 GLY A O 1
ATOM 1628 N N . LEU A 1 210 ? -22.950 -23.238 7.282 1.00 94.75 210 LEU A N 1
ATOM 1629 C CA . LEU A 1 210 ? -22.528 -24.448 7.987 1.00 94.75 210 LEU A CA 1
ATOM 1630 C C . LEU A 1 210 ? -22.983 -24.441 9.450 1.00 94.75 210 LEU A C 1
ATOM 1632 O O . LEU A 1 210 ? -23.448 -25.467 9.940 1.00 94.75 210 LEU A O 1
ATOM 1636 N N . PHE A 1 211 ? -22.888 -23.297 10.132 1.00 95.75 211 PHE A N 1
ATOM 1637 C CA . PHE A 1 211 ? -23.378 -23.139 11.501 1.00 95.75 211 PHE A CA 1
ATOM 1638 C C . PHE A 1 211 ? -24.874 -23.452 11.600 1.00 95.75 211 PHE A C 1
ATOM 1640 O O . PHE A 1 211 ? -25.268 -24.266 12.432 1.00 95.75 211 PHE A O 1
ATOM 1647 N N . PHE A 1 212 ? -25.704 -22.878 10.723 1.00 96.31 212 PHE A N 1
ATOM 1648 C CA . PHE A 1 212 ? -27.146 -23.144 10.735 1.00 96.31 212 PHE A CA 1
ATOM 1649 C C . PHE A 1 212 ? -27.493 -24.581 10.345 1.00 96.31 212 PHE A C 1
ATOM 1651 O O . PHE A 1 212 ? -28.375 -25.178 10.961 1.00 96.31 212 PHE A O 1
ATOM 1658 N N . ALA A 1 213 ? -26.792 -25.160 9.368 1.00 95.06 213 ALA A N 1
ATOM 1659 C CA . ALA A 1 213 ? -26.977 -26.561 9.001 1.00 95.06 213 ALA A CA 1
ATOM 1660 C C . ALA A 1 213 ? -26.629 -27.498 10.169 1.00 95.06 213 ALA A C 1
ATOM 1662 O O . ALA A 1 213 ? -27.404 -28.394 10.497 1.00 95.06 213 ALA A O 1
ATOM 1663 N N . GLY A 1 214 ? -25.495 -27.257 10.834 1.00 95.00 214 GLY A N 1
ATOM 1664 C CA . GLY A 1 214 ? -25.082 -28.004 12.019 1.00 95.00 214 GLY A CA 1
ATOM 1665 C C . GLY A 1 214 ? -26.064 -27.844 13.177 1.00 95.00 214 GLY A C 1
ATOM 1666 O O . GLY A 1 214 ? -26.460 -28.841 13.773 1.00 95.00 214 GLY A O 1
ATOM 1667 N N . TYR A 1 215 ? -26.513 -26.614 13.446 1.00 93.56 215 TYR A N 1
ATOM 1668 C CA . TYR A 1 215 ? -27.532 -26.331 14.458 1.00 93.56 215 TYR A CA 1
ATOM 1669 C C . TYR A 1 215 ? -28.829 -27.096 14.181 1.00 93.56 215 TYR A C 1
ATOM 1671 O O . TYR A 1 215 ? -29.340 -27.756 15.075 1.00 93.56 215 TYR A O 1
ATOM 1679 N N . PHE A 1 216 ? -29.322 -27.081 12.940 1.00 94.06 216 PHE A N 1
ATOM 1680 C CA . PHE A 1 216 ? -30.536 -27.799 12.553 1.00 94.06 216 PHE A CA 1
ATOM 1681 C C . PHE A 1 216 ? -30.411 -29.318 12.738 1.00 94.06 216 PHE A C 1
ATOM 1683 O O . PHE A 1 216 ? -31.313 -29.948 13.283 1.00 94.06 216 PHE A O 1
ATOM 1690 N N . ILE A 1 217 ? -29.294 -29.914 12.302 1.00 94.44 217 ILE A N 1
ATOM 1691 C CA . ILE A 1 217 ? -29.042 -31.351 12.495 1.00 94.44 217 ILE A CA 1
ATOM 1692 C C . ILE A 1 217 ? -28.998 -31.674 13.990 1.00 94.44 217 ILE A C 1
ATOM 1694 O O . ILE A 1 217 ? -29.631 -32.631 14.428 1.00 94.44 217 ILE A O 1
ATOM 1698 N N . PHE A 1 218 ? -28.272 -30.874 14.771 1.00 93.06 218 PHE A N 1
ATOM 1699 C CA . PHE A 1 218 ? -28.133 -31.089 16.206 1.00 93.06 218 PHE A CA 1
ATOM 1700 C C . PHE A 1 218 ? -29.468 -30.945 16.941 1.00 93.06 218 PHE A C 1
ATOM 1702 O O . PHE A 1 218 ? -29.765 -31.764 17.800 1.00 93.06 218 PHE A O 1
ATOM 1709 N N . ASP A 1 219 ? -30.292 -29.963 16.576 1.00 92.31 219 ASP A N 1
ATOM 1710 C CA . ASP A 1 219 ? -31.635 -29.767 17.129 1.00 92.31 219 ASP A CA 1
ATOM 1711 C C . ASP A 1 219 ? -32.536 -30.987 16.864 1.00 92.31 219 ASP A C 1
ATOM 1713 O O . ASP A 1 219 ? -33.165 -31.508 17.780 1.00 92.31 219 ASP A O 1
ATOM 1717 N N . ARG A 1 220 ? -32.496 -31.551 15.649 1.00 89.88 220 ARG A N 1
ATOM 1718 C CA . ARG A 1 220 ? -33.239 -32.783 15.312 1.00 89.88 220 ARG A CA 1
ATOM 1719 C C . ARG A 1 220 ? -32.730 -34.024 16.037 1.00 89.88 220 ARG A C 1
ATOM 1721 O O . ARG A 1 220 ? -33.522 -34.871 16.446 1.00 89.88 220 ARG A O 1
ATOM 1728 N N . LEU A 1 221 ? -31.414 -34.143 16.185 1.00 90.75 221 LEU A N 1
ATOM 1729 C CA . LEU A 1 221 ? -30.814 -35.233 16.948 1.00 90.75 221 LEU A CA 1
ATOM 1730 C C . LEU A 1 221 ? -31.115 -35.096 18.444 1.00 90.75 221 LEU A C 1
ATOM 1732 O O . LEU A 1 221 ? -31.342 -36.106 19.101 1.00 90.75 221 LEU A O 1
ATOM 1736 N N . ARG A 1 222 ? -31.172 -33.870 18.977 1.00 85.88 222 ARG A N 1
ATOM 1737 C CA . ARG A 1 222 ? -31.505 -33.600 20.382 1.00 85.88 222 ARG A CA 1
ATOM 1738 C C . ARG A 1 222 ? -32.850 -34.207 20.757 1.00 85.88 222 ARG A C 1
ATOM 1740 O O . ARG A 1 222 ? -32.938 -34.870 21.784 1.00 85.88 222 ARG A O 1
ATOM 1747 N N . ASP A 1 223 ? -33.857 -34.011 19.915 1.00 80.56 223 ASP A N 1
ATOM 1748 C CA . ASP A 1 223 ? -35.193 -34.561 20.149 1.00 80.56 223 ASP A CA 1
ATOM 1749 C C . ASP A 1 223 ? -35.197 -36.099 20.083 1.00 80.56 223 ASP A C 1
ATOM 1751 O O . ASP A 1 223 ? -35.946 -36.737 20.810 1.00 80.56 223 ASP A O 1
ATOM 1755 N N . SER A 1 224 ? -34.298 -36.699 19.293 1.00 76.81 224 SER A N 1
ATOM 1756 C CA . SER A 1 224 ? -34.148 -38.162 19.199 1.00 76.81 224 SER A CA 1
ATOM 1757 C C . SER A 1 224 ? -33.468 -38.772 20.433 1.00 76.81 224 SER A C 1
ATOM 1759 O O . SER A 1 224 ? -33.776 -39.893 20.814 1.00 76.81 224 SER A O 1
ATOM 1761 N N . PHE A 1 225 ? -32.549 -38.044 21.077 1.00 69.56 225 PHE A N 1
ATOM 1762 C CA . PHE A 1 225 ? -31.880 -38.498 22.305 1.00 69.56 225 PHE A CA 1
ATOM 1763 C C . PHE A 1 225 ? -32.698 -38.239 23.577 1.00 69.56 225 PHE A C 1
ATOM 1765 O O . PHE A 1 225 ? -32.456 -38.876 24.598 1.00 69.56 225 PHE A O 1
ATOM 1772 N N . ALA A 1 226 ? -33.652 -37.306 23.541 1.00 63.66 226 ALA A N 1
ATOM 1773 C CA . ALA A 1 226 ? -34.498 -36.986 24.690 1.00 63.66 226 ALA A CA 1
ATOM 1774 C C . ALA A 1 226 ? -35.526 -38.087 25.026 1.00 63.66 226 ALA A C 1
ATOM 1776 O O . ALA A 1 226 ? -36.086 -38.066 26.117 1.00 63.66 226 ALA A O 1
ATOM 1777 N N . GLU A 1 227 ? -35.764 -39.041 24.121 1.00 59.62 227 GLU A N 1
ATOM 1778 C CA . GLU A 1 227 ? -36.697 -40.161 24.321 1.00 59.62 227 GLU A CA 1
ATOM 1779 C C . GLU A 1 227 ? -36.041 -41.414 24.945 1.00 59.62 227 GLU A C 1
ATOM 1781 O O . GLU A 1 227 ? -36.751 -42.337 25.338 1.00 59.62 227 GLU A O 1
ATOM 1786 N N . GLU A 1 228 ? -34.707 -41.457 25.076 1.00 58.88 228 GLU A N 1
ATOM 1787 C CA . GLU A 1 228 ? -33.947 -42.624 25.573 1.00 58.88 228 GLU A CA 1
ATOM 1788 C C . GLU A 1 228 ? -33.496 -42.531 27.052 1.00 58.88 228 GLU A C 1
ATOM 1790 O O . GLU A 1 228 ? -32.727 -43.385 27.503 1.00 58.88 228 GLU A O 1
ATOM 1795 N N . VAL A 1 229 ? -33.970 -41.542 27.831 1.00 53.81 229 VAL A N 1
ATOM 1796 C CA . VAL A 1 229 ? -33.624 -41.361 29.265 1.00 53.81 229 VAL A CA 1
ATOM 1797 C C . VAL A 1 229 ? -34.845 -41.418 30.176 1.00 53.81 229 VAL A C 1
ATOM 1799 O O . VAL A 1 229 ? -35.825 -40.694 29.899 1.00 53.81 229 VAL A O 1
#

Secondary structure (DSSP, 8-state):
-------------------------S----------TT-S---PPP-S-----SS-EEEEEEEEEEEEEE-HHHHTSHHHHHHHHHHHTTPPPPPP-HHHHHHHHHH-TT-EEEEEEEEEEEEEEEEEEEEETTEEEEEEEEEEEEES-SSHHHHHHHHHHTT---TTGGGS-TT--EEEEEETTEEEEEES----HHHHHHHHHHHHHHHHHHHHHHHHHHHHHTT--

Nearest PDB structures (foldseek):
  8a1d-assembly1_D  TM=2.911E-01  e=8.802E+00  Mus musculus